Protein AF-A0A519RQC6-F1 (afdb_monomer)

Solvent-accessible surface area (backbone atoms only — not comparable to full-atom values): 18718 Å² total; per-residue (Å²): 99,74,94,74,75,52,73,66,50,39,55,66,69,55,48,43,49,29,59,74,68,72,48,87,87,62,71,48,44,55,71,56,52,36,52,50,44,38,50,51,20,53,51,47,43,59,54,58,71,75,61,79,72,90,64,65,50,71,56,52,51,50,55,50,50,51,37,54,40,47,28,27,50,27,44,18,51,27,25,38,51,57,14,47,50,28,44,52,46,23,71,75,67,74,39,67,67,34,45,60,65,12,47,65,29,42,51,50,11,51,53,27,45,54,52,33,24,70,67,31,71,89,73,51,93,54,76,58,88,75,56,35,68,84,37,57,78,96,55,63,13,47,93,55,38,74,36,38,64,68,60,44,49,62,53,52,52,46,36,54,53,29,36,52,52,43,53,53,52,57,58,75,38,73,87,56,70,77,79,80,81,68,46,51,64,57,44,94,61,52,58,73,77,60,86,53,64,35,62,39,47,67,74,32,55,55,35,68,77,51,85,51,26,28,62,44,65,36,67,44,53,39,68,14,52,16,47,34,48,43,52,70,49,13,53,76,78,16,43,77,50,35,34,38,34,91,51,44,28,25,40,35,36,32,26,47,71,59,98,46,87,64,34,22,78,71,51,42,65,94,84,33,87,67,24,46,80,37,64,31,46,51,71,33,25,36,27,30,28,25,38,67,94,52,62,29,19,28,28,26,41,37,53,43,69,53,47,74,52,75,48,78,47,65,49,12,38,67,43,44,48,26,38,27,47,56,83,59,84,78,68,73,49,37,56,23,61,71,77,80,51,55,64,67,70,70,45,47,104

Sequence (349 aa):
MYESEAPEGEMIIEYAEKEWKKQGHIGETPVQVAKEVVEHGKKALASIETVKATKDVEEFKRLKNDMYCYDEMANFYAEKVKSALWILRFKYSNNVADLEQALPFLQKSVEHYAKLVKLTEDSYLYANSMQTKQRKIPMRGVDKTFIHWKEMLPVFTKELNHFKKSIDSLKSLNGATAAKIIPYQAVDVKVLNETETYLVNKNIEVFADTSVQIKEVAEQLVGLRGIKISKEKQLKVGTEIKFSTKVPVKLLVGFFNQKNPNYLAPPQLETDASANNYGQSEIKISNALVLNGFPPVNVHAYSFPAGTHTLNLGKGECLVLGFIDDKQELRIFNAGLDGRGKDIDWLFE

Nearest PDB structures (foldseek):
  6hzf-assembly1_A  TM=8.153E-01  e=1.521E-34  Phocaeicola paurosaccharolyticus
  6hze-assembly1_A  TM=8.146E-01  e=4.201E-34  Phocaeicola paurosaccharolyticus
  6hzf-assembly2_B  TM=8.102E-01  e=5.203E-34  Phocaeicola paurosaccharolyticus
  6hze-assembly2_B  TM=8.053E-01  e=3.195E-32  Phocaeicola paurosaccharolyticus
  6hzg-assembly1_A  TM=9.918E-01  e=4.864E-13  Phocaeicola paurosaccharolyticus

Radius of gyration: 24.55 Å; Cα contacts (8 Å, |Δi|>4): 633; chains: 1; bounding box: 60×47×69 Å

Foldseek 3Di:
DQVPPDWDFDDLLRLLVCVVVVHDGDDDYPLNQLVVQLVVLVVLLVVLVVDDDPPPNVVSVLVNLVSLLSNLQSLLVSLQSQLVSLVSNCLPPVDLVSLVSSLVSLVSSLVSLVVSCVSDVVNHPFDDPPQDQVDPPPHGSHPNQPRHSVRCSVVSVLLSVLLVVLSVVSVVCVPPDDPPQDAFDFDDWAWDPADDKWFDDFCTDFAPADSKTWHDFAPNLGRFIWTHYHLVCLQPFRDKIKIAFQFKKKWKKKWAPDDDSQTFDQQDCVVDVCSCVQDFNDFLEAQGTDIDPGHGITITIGIDGGGIDMDTTHHHDMIGSHMGHPPDDRHRWYSCNNVSGTDDSSSRD

Secondary structure (DSSP, 8-state):
-TTTSS-SB--HHHHHHHHHHTPPP-SB-HHHHHHHHHHHHHHHHHHHHT---SSSHHHHHHHHHHHHHHHHHHHHHHHHHHHHHHHHHHHHH--HHHHHHHHHHHHHHHHHHHHHHHHHTTT-S-S-S--STT--SSS--GGGTT-SHHHHHHHHHHHHHHHHHHHHHHHHTTT-------PPPBPP-EESS---EEE--TT-B-BSSS--BEEEE-GGGTT-EEE-B-HHHHHHH-EEEEEEESS-EEEEEEEESS--TTBPPPP-TTT-TTTTTTSTTSEEEEEEEEETTS-EEEEEEEEE-SEEEEEEE-SSB-EEEEEEETTS----EE--TTTT----GGGG-

Structure (mmCIF, N/CA/C/O backbone):
data_AF-A0A519RQC6-F1
#
_entry.id   AF-A0A519RQC6-F1
#
loop_
_atom_site.group_PDB
_atom_site.id
_atom_site.type_symbol
_atom_site.label_atom_id
_atom_site.label_alt_id
_atom_site.label_comp_id
_atom_site.label_asym_id
_atom_site.label_entity_id
_atom_site.label_seq_id
_atom_site.pdbx_PDB_ins_code
_atom_site.Cartn_x
_atom_site.Cartn_y
_atom_site.Cartn_z
_atom_site.occupancy
_atom_site.B_iso_or_equiv
_atom_site.auth_seq_id
_atom_site.auth_comp_id
_atom_site.auth_asym_id
_atom_site.auth_atom_id
_atom_site.pdbx_PDB_model_num
ATOM 1 N N . MET A 1 1 ? 15.454 6.142 3.765 1.00 58.41 1 MET A N 1
ATOM 2 C CA . MET A 1 1 ? 15.493 6.101 2.293 1.00 58.41 1 MET A CA 1
ATOM 3 C C . MET A 1 1 ? 15.265 7.491 1.710 1.00 58.41 1 MET A C 1
ATOM 5 O O . MET A 1 1 ? 16.252 8.114 1.367 1.00 58.41 1 MET A O 1
ATOM 9 N N . TYR A 1 2 ? 14.046 8.047 1.694 1.00 67.12 2 TYR A N 1
ATOM 10 C CA . TYR A 1 2 ? 13.776 9.345 1.036 1.00 67.12 2 TYR A CA 1
ATOM 11 C C . TYR A 1 2 ? 14.576 10.546 1.578 1.00 67.12 2 TYR A C 1
ATOM 13 O O . TYR A 1 2 ? 15.013 11.376 0.800 1.00 67.12 2 TYR A O 1
ATOM 21 N N . GLU A 1 3 ? 14.849 10.604 2.883 1.00 75.69 3 GLU A N 1
ATOM 22 C CA . GLU A 1 3 ? 15.599 11.715 3.505 1.00 75.69 3 GLU A CA 1
ATOM 23 C C . GLU A 1 3 ? 17.132 11.545 3.451 1.00 75.69 3 GLU A C 1
ATOM 25 O O . GLU A 1 3 ? 17.867 12.304 4.081 1.00 75.69 3 GLU A O 1
ATOM 30 N N . SER A 1 4 ? 17.653 10.494 2.806 1.00 80.06 4 SER A N 1
ATOM 31 C CA . SER A 1 4 ? 19.093 10.171 2.882 1.00 80.06 4 SER A CA 1
ATOM 32 C C . SER A 1 4 ? 19.689 9.506 1.640 1.00 80.06 4 SER A C 1
ATOM 34 O O . SER A 1 4 ? 20.905 9.521 1.483 1.00 80.06 4 SER A O 1
ATOM 36 N N . GLU A 1 5 ? 18.872 8.905 0.774 1.00 82.12 5 GLU A N 1
ATOM 37 C CA . GLU A 1 5 ? 19.312 8.108 -0.385 1.00 82.12 5 GLU A CA 1
ATOM 38 C C . GLU A 1 5 ? 18.831 8.688 -1.725 1.00 82.12 5 GLU A C 1
ATOM 40 O O . GLU A 1 5 ? 18.986 8.054 -2.766 1.00 82.12 5 GLU A O 1
ATOM 45 N N . ALA A 1 6 ? 18.251 9.888 -1.709 1.00 82.88 6 ALA A N 1
ATOM 46 C CA . ALA A 1 6 ? 17.803 10.610 -2.891 1.00 82.88 6 ALA A CA 1
ATOM 47 C C . ALA A 1 6 ? 18.044 12.120 -2.708 1.00 82.88 6 ALA A C 1
ATOM 49 O O . ALA A 1 6 ? 18.149 12.582 -1.566 1.00 82.88 6 ALA A O 1
ATOM 50 N N . PRO A 1 7 ? 18.141 12.898 -3.803 1.00 88.44 7 PRO A N 1
ATOM 51 C CA . PRO A 1 7 ? 17.979 14.345 -3.737 1.00 88.44 7 PRO A CA 1
ATOM 52 C C . PRO A 1 7 ? 16.653 14.722 -3.067 1.00 88.44 7 PRO A C 1
ATOM 54 O O . PRO A 1 7 ? 15.717 13.923 -3.021 1.00 88.44 7 PRO A O 1
ATOM 57 N N . GLU A 1 8 ? 16.556 15.959 -2.578 1.00 93.25 8 GLU A N 1
ATOM 58 C CA . GLU A 1 8 ? 15.270 16.496 -2.134 1.00 93.25 8 GLU A CA 1
ATOM 59 C C . GLU A 1 8 ? 14.243 16.382 -3.269 1.00 93.25 8 GLU A C 1
ATOM 61 O O . GLU A 1 8 ? 14.532 16.720 -4.420 1.00 93.25 8 GLU A O 1
ATOM 66 N N . GLY A 1 9 ? 13.049 15.900 -2.939 1.00 93.19 9 GLY A N 1
ATOM 67 C CA . GLY A 1 9 ? 11.984 15.672 -3.900 1.00 93.19 9 GLY A CA 1
ATOM 68 C C . GLY A 1 9 ? 10.688 15.239 -3.232 1.00 93.19 9 GLY A C 1
ATOM 69 O O . GLY A 1 9 ? 10.575 15.222 -2.007 1.00 93.19 9 GLY A O 1
ATOM 70 N N . GLU A 1 10 ? 9.706 14.895 -4.057 1.00 93.88 10 GLU A N 1
ATOM 71 C CA . GLU A 1 10 ? 8.340 14.602 -3.628 1.00 93.88 10 GLU A CA 1
ATOM 72 C C . GLU A 1 10 ? 7.937 13.173 -3.980 1.00 93.88 10 GLU A C 1
ATOM 74 O O . GLU A 1 10 ? 8.080 12.719 -5.119 1.00 93.88 10 GLU A O 1
ATOM 79 N N . MET A 1 11 ? 7.340 12.467 -3.020 1.00 92.94 11 MET A N 1
ATOM 80 C CA . MET A 1 11 ? 6.658 11.212 -3.320 1.00 92.94 11 MET A CA 1
ATOM 81 C C . MET A 1 11 ? 5.426 11.471 -4.195 1.00 92.94 11 MET A C 1
ATOM 83 O O . MET A 1 11 ? 4.796 12.525 -4.128 1.00 92.94 11 MET A O 1
ATOM 87 N N . ILE A 1 12 ? 4.999 10.467 -4.967 1.00 94.56 12 ILE A N 1
ATOM 88 C CA . ILE A 1 12 ? 3.847 10.603 -5.877 1.00 94.56 12 ILE A CA 1
ATOM 89 C C . ILE A 1 12 ? 2.554 11.060 -5.184 1.00 94.56 12 ILE A C 1
ATOM 91 O O . ILE A 1 12 ? 1.783 11.826 -5.758 1.00 94.56 12 ILE A O 1
ATOM 95 N N . ILE A 1 13 ? 2.346 10.638 -3.935 1.00 91.44 13 ILE A N 1
ATOM 96 C CA . ILE A 1 13 ? 1.201 11.045 -3.115 1.00 91.44 13 ILE A CA 1
ATOM 97 C C . ILE A 1 13 ? 1.291 12.510 -2.666 1.00 91.44 13 ILE A C 1
ATOM 99 O O . ILE A 1 13 ? 0.276 13.198 -2.657 1.00 91.44 13 ILE A O 1
ATOM 103 N N . GLU A 1 14 ? 2.492 13.003 -2.353 1.00 91.69 14 GLU A N 1
ATOM 104 C CA . GLU A 1 14 ? 2.731 14.393 -1.944 1.00 91.69 14 GLU A CA 1
ATOM 105 C C . GLU A 1 14 ? 2.586 15.326 -3.143 1.00 91.69 14 GLU A C 1
ATOM 107 O O . GLU A 1 14 ? 1.904 16.345 -3.056 1.00 91.69 14 GLU A O 1
ATOM 112 N N . TYR A 1 15 ? 3.156 14.930 -4.284 1.00 95.88 15 TYR A N 1
ATOM 113 C CA . TYR A 1 15 ? 3.010 15.640 -5.548 1.00 95.88 15 TYR A CA 1
ATOM 114 C C . TYR A 1 15 ? 1.531 15.782 -5.936 1.00 95.88 15 TYR A C 1
ATOM 116 O O . TYR A 1 15 ? 1.064 16.887 -6.208 1.00 95.88 15 TYR A O 1
ATOM 124 N N . ALA A 1 16 ? 0.762 14.685 -5.907 1.00 94.50 16 ALA A N 1
ATOM 125 C CA . ALA A 1 16 ? -0.662 14.713 -6.244 1.00 94.50 16 ALA A CA 1
ATOM 126 C C . ALA A 1 16 ? -1.487 15.574 -5.269 1.00 94.50 16 ALA A C 1
ATOM 128 O O . ALA A 1 16 ? -2.396 16.292 -5.691 1.00 94.50 16 ALA A O 1
ATOM 129 N N . GLU A 1 17 ? -1.165 15.534 -3.972 1.00 91.81 17 GLU A N 1
ATOM 130 C CA . GLU A 1 17 ? -1.810 16.377 -2.965 1.00 91.81 17 GLU A CA 1
ATOM 131 C C . GLU A 1 17 ? -1.522 17.866 -3.200 1.00 91.81 17 GLU A C 1
ATOM 133 O O . GLU A 1 17 ? -2.442 18.689 -3.151 1.00 91.81 17 GLU A O 1
ATOM 138 N N . LYS A 1 18 ? -0.260 18.219 -3.474 1.00 94.81 18 LYS A N 1
ATOM 139 C CA . LYS A 1 18 ? 0.157 19.595 -3.769 1.00 94.81 18 LYS A CA 1
ATOM 140 C C . LYS A 1 18 ? -0.490 20.120 -5.043 1.00 94.81 18 LYS A C 1
ATOM 142 O O . LYS A 1 18 ? -1.027 21.226 -5.011 1.00 94.81 18 LYS A O 1
ATOM 147 N N . GLU A 1 19 ? -0.535 19.318 -6.106 1.00 95.44 19 GLU A N 1
ATOM 148 C CA . GLU A 1 19 ? -1.245 19.651 -7.348 1.00 95.44 19 GLU A CA 1
ATOM 149 C C . GLU A 1 19 ? -2.724 19.951 -7.074 1.00 95.44 19 GLU A C 1
ATOM 151 O O . GLU A 1 19 ? -3.250 20.986 -7.492 1.00 95.44 19 GLU A O 1
ATOM 156 N N . TRP A 1 20 ? -3.402 19.095 -6.299 1.00 93.44 20 TRP A N 1
ATOM 157 C CA . TRP A 1 20 ? -4.801 19.320 -5.931 1.00 93.44 20 TRP A CA 1
ATOM 158 C C . TRP A 1 20 ? -4.996 20.610 -5.123 1.00 93.44 20 TRP A C 1
ATOM 160 O O . TRP A 1 20 ? -5.923 21.386 -5.374 1.00 93.44 20 TRP A O 1
ATOM 170 N N . LYS A 1 21 ? -4.100 20.865 -4.165 1.00 93.44 21 LYS A N 1
ATOM 171 C CA . LYS A 1 21 ? -4.110 22.060 -3.310 1.00 93.44 21 LYS A CA 1
ATOM 172 C C . LYS A 1 21 ? -3.548 23.310 -3.992 1.00 93.44 21 LYS A C 1
ATOM 174 O O . LYS A 1 21 ? -3.560 24.371 -3.370 1.00 93.44 21 LYS A O 1
ATOM 179 N N . LYS A 1 22 ? -3.084 23.210 -5.243 1.00 96.38 22 LYS A N 1
ATOM 180 C CA . LYS A 1 22 ? -2.425 24.290 -5.998 1.00 96.38 22 LYS A CA 1
ATOM 181 C C . LYS A 1 22 ? -1.220 24.876 -5.255 1.00 96.38 22 LYS A C 1
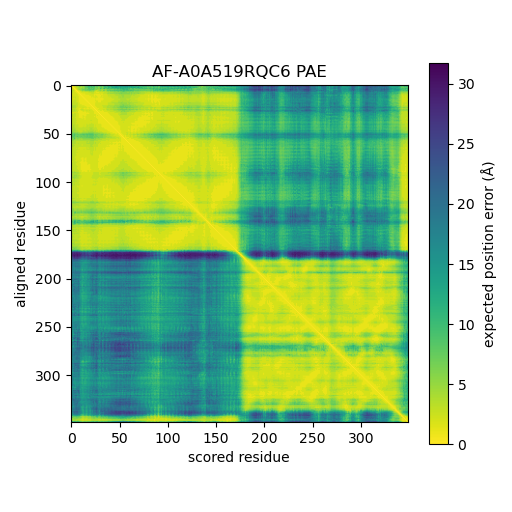ATOM 183 O O . LYS A 1 22 ? -1.048 26.093 -5.180 1.00 96.38 22 LYS A O 1
ATOM 188 N N . GLN A 1 23 ? -0.420 24.005 -4.655 1.00 96.19 23 GLN A N 1
ATOM 189 C CA . GLN A 1 23 ? 0.805 24.357 -3.945 1.00 96.19 23 GLN A CA 1
ATOM 190 C C . GLN A 1 23 ? 2.017 24.180 -4.862 1.00 96.19 23 GLN A C 1
ATOM 192 O O . GLN A 1 23 ? 1.992 23.371 -5.781 1.00 96.19 23 GLN A O 1
ATOM 197 N N . GLY A 1 24 ? 3.083 24.943 -4.613 1.00 95.62 24 GLY A N 1
ATOM 198 C CA . GLY A 1 24 ? 4.330 24.802 -5.366 1.00 95.62 24 GLY A CA 1
ATOM 199 C C . GLY A 1 24 ? 5.066 23.496 -5.049 1.00 95.62 24 GLY A C 1
ATOM 200 O O . GLY A 1 24 ? 5.003 22.998 -3.920 1.00 95.62 24 GLY A O 1
ATOM 201 N N . HIS A 1 25 ? 5.800 22.991 -6.040 1.00 97.19 25 HIS A N 1
ATOM 202 C CA . HIS A 1 25 ? 6.645 21.805 -5.914 1.00 97.19 25 HIS A CA 1
ATOM 203 C C . HIS A 1 25 ? 8.078 22.156 -5.514 1.00 97.19 25 HIS A C 1
ATOM 205 O O . HIS A 1 25 ? 8.577 23.229 -5.857 1.00 97.19 25 HIS A O 1
ATOM 211 N N . ILE A 1 26 ? 8.735 21.246 -4.796 1.00 94.06 26 ILE A N 1
ATOM 212 C CA . ILE A 1 26 ? 10.118 21.391 -4.326 1.00 94.06 26 ILE A CA 1
ATOM 213 C C . ILE A 1 26 ? 10.918 20.158 -4.751 1.00 94.06 26 ILE A C 1
ATOM 215 O O . ILE A 1 26 ? 10.470 19.034 -4.548 1.00 94.06 26 ILE A O 1
ATOM 219 N N . GLY A 1 27 ? 12.112 20.379 -5.303 1.00 95.31 27 GLY A N 1
ATOM 220 C CA . GLY A 1 27 ? 13.039 19.302 -5.638 1.00 95.31 27 GLY A CA 1
ATOM 221 C C . GL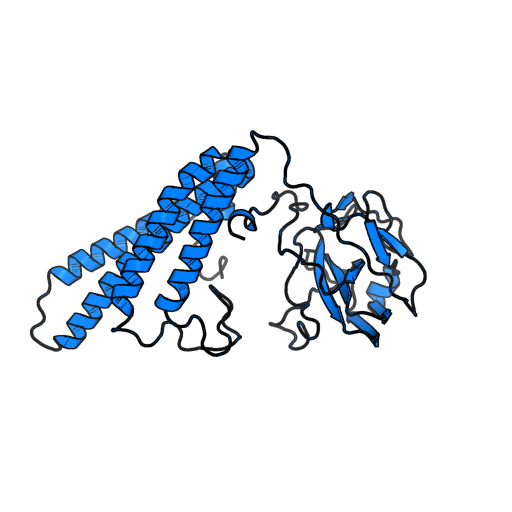Y A 1 27 ? 12.599 18.431 -6.821 1.00 95.31 27 GLY A C 1
ATOM 222 O O . GLY A 1 27 ? 11.925 18.894 -7.743 1.00 95.31 27 GLY A O 1
ATOM 223 N N . GLU A 1 28 ? 13.036 17.172 -6.808 1.00 95.56 28 GLU A N 1
ATOM 224 C CA . GLU A 1 28 ? 12.719 16.162 -7.818 1.00 95.56 28 GLU A CA 1
ATOM 225 C C . GLU A 1 28 ? 11.237 15.751 -7.761 1.00 95.56 28 GLU A C 1
ATOM 227 O O . GLU A 1 28 ? 10.693 15.460 -6.696 1.00 95.56 28 GLU A O 1
ATOM 232 N N . THR A 1 29 ? 10.570 15.697 -8.919 1.00 96.81 29 THR A N 1
ATOM 233 C CA . THR A 1 29 ? 9.146 15.329 -9.003 1.00 96.81 29 THR A CA 1
ATOM 234 C C . THR A 1 29 ? 8.938 13.993 -9.720 1.00 96.81 29 THR A C 1
ATOM 236 O O . THR A 1 29 ? 9.658 13.675 -10.671 1.00 96.81 29 THR A O 1
ATOM 239 N N . PRO A 1 30 ? 7.892 13.223 -9.369 1.00 96.50 30 PRO A N 1
ATOM 240 C CA . PRO A 1 30 ? 7.597 11.941 -10.016 1.00 96.50 30 PRO A CA 1
ATOM 241 C C . PRO A 1 30 ? 7.335 12.076 -11.524 1.00 96.50 30 PRO A C 1
ATOM 243 O O . PRO A 1 30 ? 7.691 11.188 -12.297 1.00 96.50 30 PRO A O 1
ATOM 246 N N . VAL A 1 31 ? 6.735 13.189 -11.967 1.00 97.00 31 VAL A N 1
ATOM 247 C CA . VAL A 1 31 ? 6.476 13.461 -13.392 1.00 97.00 31 VAL A CA 1
ATOM 248 C C . VAL A 1 31 ? 7.780 13.708 -14.149 1.00 97.00 31 VAL A C 1
ATOM 250 O O . VAL A 1 31 ? 7.940 13.220 -15.271 1.00 97.00 31 VAL A O 1
ATOM 253 N N . GLN A 1 32 ? 8.714 14.442 -13.539 1.00 97.25 32 GLN A N 1
ATOM 254 C CA . GLN A 1 32 ? 10.039 14.673 -14.104 1.00 97.25 32 GLN A CA 1
ATOM 255 C C . GLN A 1 32 ? 10.801 13.353 -14.250 1.00 97.25 32 GLN A C 1
ATOM 257 O O . GLN A 1 32 ? 11.203 13.017 -15.362 1.00 97.25 32 GLN A O 1
ATOM 262 N N . VAL A 1 33 ? 10.916 12.570 -13.174 1.00 97.12 33 VAL A N 1
ATOM 263 C CA . VAL A 1 33 ? 11.651 11.294 -13.188 1.00 97.12 33 VAL A CA 1
ATOM 264 C C . VAL A 1 33 ? 11.053 10.327 -14.206 1.00 97.12 33 VAL A C 1
ATOM 266 O O . VAL A 1 33 ? 11.783 9.742 -15.002 1.00 97.12 33 VAL A O 1
ATOM 269 N N . ALA A 1 34 ? 9.720 10.209 -14.266 1.00 97.75 34 ALA A N 1
ATOM 270 C CA . ALA A 1 34 ? 9.041 9.369 -15.254 1.00 97.75 34 ALA A CA 1
ATOM 271 C C . ALA A 1 34 ? 9.377 9.764 -16.705 1.00 97.75 34 ALA A C 1
ATOM 273 O O . ALA A 1 34 ? 9.470 8.902 -17.579 1.00 97.75 34 ALA A O 1
ATOM 274 N N . LYS A 1 35 ? 9.575 11.059 -16.981 1.00 98.25 35 LYS A N 1
ATOM 275 C CA . LYS A 1 35 ? 10.015 11.543 -18.296 1.00 98.25 35 LYS A CA 1
ATOM 276 C C . LYS A 1 35 ? 11.492 11.231 -18.546 1.00 98.25 35 LYS A C 1
ATOM 278 O O . LYS A 1 35 ? 11.841 10.806 -19.647 1.00 98.25 35 LYS A O 1
ATOM 283 N N . GLU A 1 36 ? 12.346 11.449 -17.553 1.00 98.25 36 GLU A N 1
ATOM 284 C CA . GLU A 1 36 ? 13.794 11.261 -17.662 1.00 98.25 36 GLU A CA 1
ATOM 285 C C . GLU A 1 36 ? 14.173 9.796 -17.889 1.00 98.25 36 GLU A C 1
ATOM 287 O O . GLU A 1 36 ? 14.943 9.509 -18.803 1.00 98.25 36 GLU A O 1
ATOM 292 N N . VAL A 1 37 ? 13.573 8.850 -17.157 1.00 98.00 37 VAL A N 1
ATOM 293 C CA . VAL A 1 37 ? 13.879 7.415 -17.326 1.00 98.00 37 VAL A CA 1
ATOM 294 C C . VAL A 1 37 ? 13.518 6.895 -18.720 1.00 98.00 37 VAL A C 1
ATOM 296 O O . VAL A 1 37 ? 14.262 6.095 -19.287 1.00 98.00 37 VAL A O 1
ATOM 299 N N . VAL A 1 38 ? 12.428 7.390 -19.317 1.00 98.50 38 VAL A N 1
ATOM 300 C CA . VAL A 1 38 ? 12.055 7.062 -20.705 1.00 98.50 38 VAL A CA 1
ATOM 301 C C . VAL A 1 38 ? 13.067 7.642 -21.692 1.00 98.50 38 VAL A C 1
ATOM 303 O O . VAL A 1 38 ? 13.436 6.990 -22.666 1.00 98.50 38 VAL A O 1
ATOM 306 N N . GLU A 1 39 ? 13.543 8.864 -21.454 1.00 98.62 39 GLU A N 1
ATOM 307 C CA . GLU A 1 39 ? 14.572 9.479 -22.294 1.00 98.62 39 GLU A CA 1
ATOM 308 C C . GLU A 1 39 ? 15.919 8.745 -22.183 1.00 98.62 39 GLU A C 1
ATOM 310 O O . GLU A 1 39 ? 16.619 8.575 -23.183 1.00 98.62 39 GLU A O 1
ATOM 315 N N . HIS A 1 40 ? 16.275 8.262 -20.991 1.00 98.56 40 HIS A N 1
ATOM 316 C CA . HIS A 1 40 ? 17.455 7.425 -20.789 1.00 98.56 40 HIS A CA 1
ATOM 317 C C . HIS A 1 40 ? 17.360 6.103 -21.561 1.00 98.56 40 HIS A C 1
ATOM 319 O O . HIS A 1 40 ? 18.316 5.760 -22.258 1.00 98.56 40 HIS A O 1
ATOM 325 N N . GLY A 1 41 ? 16.210 5.416 -21.516 1.00 98.06 41 GLY A N 1
ATOM 326 C CA . GLY A 1 41 ? 15.958 4.200 -22.303 1.00 98.06 41 GLY A CA 1
ATOM 327 C C . GLY A 1 41 ? 16.148 4.427 -23.806 1.00 98.06 41 GLY A C 1
ATOM 328 O O . GLY A 1 41 ? 16.952 3.749 -24.449 1.00 98.06 41 GLY A O 1
ATOM 329 N N . LYS A 1 42 ? 15.530 5.483 -24.350 1.00 97.88 42 LYS A N 1
ATOM 330 C CA . LYS A 1 42 ? 15.674 5.861 -25.767 1.00 97.88 42 LYS A CA 1
ATOM 331 C C . LYS A 1 42 ? 17.117 6.139 -26.172 1.00 97.88 42 LYS A C 1
ATOM 333 O O . LYS A 1 42 ? 17.553 5.689 -27.231 1.00 97.88 42 LYS A O 1
ATOM 338 N N . LYS A 1 43 ? 17.868 6.879 -25.352 1.00 98.44 43 LYS A N 1
ATOM 339 C CA . LYS A 1 43 ? 19.284 7.182 -25.618 1.00 98.44 43 LYS A CA 1
ATOM 340 C C . LYS A 1 43 ? 20.151 5.928 -25.577 1.00 98.44 43 LYS A C 1
ATOM 342 O O . LYS A 1 43 ? 21.028 5.782 -26.427 1.00 98.44 43 LYS A O 1
ATOM 347 N N . ALA A 1 44 ? 19.896 5.027 -24.630 1.00 98.25 44 ALA A N 1
ATOM 348 C CA . ALA A 1 44 ? 20.602 3.756 -24.528 1.00 98.25 44 ALA A CA 1
ATOM 349 C C . ALA A 1 44 ? 20.365 2.885 -25.772 1.00 98.25 44 ALA A C 1
ATOM 351 O O . ALA A 1 44 ? 21.328 2.410 -26.374 1.00 98.25 44 ALA A O 1
ATOM 352 N N . LEU A 1 45 ? 19.109 2.768 -26.220 1.00 97.94 45 LEU A N 1
ATOM 353 C CA . LEU A 1 45 ? 18.765 2.069 -27.460 1.00 97.94 45 LEU A CA 1
ATOM 354 C C . LEU A 1 45 ? 19.410 2.714 -28.689 1.00 97.94 45 LEU A C 1
ATOM 356 O O . LEU A 1 45 ? 20.049 2.033 -29.486 1.00 97.94 45 LEU A O 1
ATOM 360 N N . ALA A 1 46 ? 19.307 4.037 -28.827 1.00 97.88 46 ALA A N 1
ATOM 361 C CA . ALA A 1 46 ? 19.929 4.742 -29.941 1.00 97.88 46 ALA A CA 1
ATOM 362 C C . ALA A 1 46 ? 21.445 4.505 -29.983 1.00 97.88 46 ALA A C 1
ATOM 364 O O . ALA A 1 46 ? 21.994 4.275 -31.055 1.00 97.88 46 ALA A O 1
ATOM 365 N N . SER A 1 47 ? 22.118 4.514 -28.829 1.00 98.12 47 SER A N 1
ATOM 366 C CA . SER A 1 47 ? 23.557 4.273 -28.741 1.00 98.12 47 SER A CA 1
ATOM 367 C C . SER A 1 47 ? 23.926 2.831 -29.096 1.00 98.12 47 SER A C 1
ATOM 369 O O . SER A 1 47 ? 24.794 2.625 -29.950 1.00 98.12 47 SER A O 1
ATOM 371 N N . ILE A 1 48 ? 23.255 1.837 -28.502 1.00 97.62 48 ILE A N 1
ATOM 372 C CA . ILE A 1 48 ? 23.612 0.423 -28.686 1.00 97.62 48 ILE A CA 1
ATOM 373 C C . ILE A 1 48 ? 23.373 -0.057 -30.126 1.00 97.62 48 ILE A C 1
ATOM 375 O O . ILE A 1 48 ? 24.112 -0.909 -30.618 1.00 97.62 48 ILE A O 1
ATOM 379 N N . GLU A 1 49 ? 22.402 0.524 -30.840 1.00 97.25 49 GLU A N 1
ATOM 380 C CA . GLU A 1 49 ? 22.123 0.202 -32.247 1.00 97.25 49 GLU A CA 1
ATOM 381 C C . GLU A 1 49 ? 23.207 0.674 -33.225 1.00 97.25 49 GLU A C 1
ATOM 383 O O . GLU A 1 49 ? 23.339 0.113 -34.313 1.00 97.25 49 GLU A O 1
ATOM 388 N N . THR A 1 50 ? 24.018 1.670 -32.858 1.00 97.19 50 THR A N 1
ATOM 389 C CA . THR A 1 50 ? 25.100 2.154 -33.738 1.00 97.19 50 THR A CA 1
ATOM 390 C C . THR A 1 50 ? 26.310 1.223 -33.786 1.00 97.19 50 THR A C 1
ATOM 392 O O . THR A 1 50 ? 27.158 1.353 -34.672 1.00 97.19 50 THR A O 1
ATOM 395 N N . VAL A 1 51 ? 26.419 0.288 -32.838 1.00 95.38 51 VAL A N 1
ATOM 396 C CA . VAL A 1 51 ? 27.624 -0.518 -32.639 1.00 95.38 51 VAL A CA 1
ATOM 397 C C . VAL A 1 51 ? 27.462 -1.906 -33.254 1.00 95.38 51 VAL A C 1
ATOM 399 O O . VAL A 1 51 ? 26.497 -2.625 -33.004 1.00 95.38 51 VAL A O 1
ATOM 402 N N . LYS A 1 52 ? 28.478 -2.324 -34.016 1.00 95.06 52 LYS A N 1
ATOM 403 C CA . LYS A 1 52 ? 28.623 -3.693 -34.520 1.00 95.06 52 LYS A CA 1
ATOM 404 C C . LYS A 1 52 ? 29.837 -4.357 -33.875 1.00 95.06 52 LYS A C 1
ATOM 406 O O . LYS A 1 52 ? 30.973 -4.076 -34.251 1.00 95.06 52 LYS A O 1
ATOM 411 N N . ALA A 1 53 ? 29.595 -5.248 -32.918 1.00 95.81 53 ALA A N 1
ATOM 412 C CA . ALA A 1 53 ? 30.660 -5.975 -32.233 1.00 95.81 53 ALA A CA 1
ATOM 413 C C . ALA A 1 53 ? 31.405 -6.942 -33.174 1.00 95.81 53 ALA A C 1
ATOM 415 O O . ALA A 1 53 ? 30.791 -7.671 -33.954 1.00 95.81 53 ALA A O 1
ATOM 416 N N . THR A 1 54 ? 32.737 -6.956 -33.079 1.00 96.62 54 THR A N 1
ATOM 417 C CA . THR A 1 54 ? 33.632 -7.873 -33.816 1.00 96.62 54 THR A CA 1
ATOM 418 C C . THR A 1 54 ? 34.314 -8.904 -32.910 1.00 96.62 54 THR A C 1
ATOM 420 O O . THR A 1 54 ? 34.886 -9.873 -33.405 1.00 96.62 54 THR A O 1
ATOM 423 N N . LYS A 1 55 ? 34.230 -8.717 -31.588 1.00 97.25 55 LYS A N 1
ATOM 424 C CA . LYS A 1 55 ? 34.643 -9.644 -30.524 1.00 97.25 55 LYS A CA 1
ATOM 425 C C . LYS A 1 55 ? 33.534 -9.707 -29.476 1.00 97.25 55 LYS A C 1
ATOM 427 O O . LYS A 1 55 ? 32.706 -8.801 -29.432 1.00 97.25 55 LYS A O 1
ATOM 432 N N . ASP A 1 56 ? 33.501 -10.785 -28.693 1.00 97.44 56 ASP A N 1
ATOM 433 C CA . ASP A 1 56 ? 32.506 -11.012 -27.631 1.00 97.44 56 ASP A CA 1
ATOM 434 C C . ASP A 1 56 ? 31.056 -10.809 -28.101 1.00 97.44 56 ASP A C 1
ATOM 436 O O . ASP A 1 56 ? 30.204 -10.272 -27.399 1.00 97.44 56 ASP A O 1
ATOM 440 N N . VAL A 1 57 ? 30.772 -11.250 -29.332 1.00 98.12 57 VAL A N 1
ATOM 441 C CA . VAL A 1 57 ? 29.509 -10.983 -30.040 1.00 98.12 57 VAL A CA 1
ATOM 442 C C . VAL A 1 57 ? 28.291 -11.458 -29.247 1.00 98.12 57 VAL A C 1
ATOM 444 O O . VAL A 1 57 ? 27.277 -10.766 -29.213 1.00 98.12 57 VAL A O 1
ATOM 447 N N . GLU A 1 58 ? 28.385 -12.610 -28.582 1.00 97.94 58 GLU A N 1
ATOM 448 C CA . GLU A 1 58 ? 27.284 -13.140 -27.770 1.00 97.94 58 GLU A CA 1
ATOM 449 C C . GLU A 1 58 ? 27.054 -12.334 -26.487 1.00 97.94 58 GLU A C 1
ATOM 451 O O . GLU A 1 58 ? 25.909 -12.161 -26.077 1.00 97.94 58 GLU A O 1
ATOM 456 N N . GLU A 1 59 ? 28.111 -11.791 -25.879 1.00 98.38 59 GLU A N 1
ATOM 457 C CA . GLU A 1 59 ? 27.969 -10.880 -24.737 1.00 98.38 59 GLU A CA 1
ATOM 458 C C . GLU A 1 59 ? 27.367 -9.549 -25.178 1.00 98.38 59 GLU A C 1
ATOM 460 O O . GLU A 1 59 ? 26.437 -9.050 -24.554 1.00 98.38 59 GLU A O 1
ATOM 465 N N . PHE A 1 60 ? 27.811 -9.016 -26.316 1.00 98.44 60 PHE A N 1
ATOM 466 C CA . PHE A 1 60 ? 27.223 -7.804 -26.872 1.00 98.44 60 PHE A CA 1
ATOM 467 C C . PHE A 1 60 ? 25.731 -7.978 -27.196 1.00 98.44 60 PHE A C 1
ATOM 469 O O . PHE A 1 60 ? 24.943 -7.064 -26.965 1.00 98.44 60 PHE A O 1
ATOM 476 N N . LYS A 1 61 ? 25.307 -9.156 -27.679 1.00 98.12 61 LYS A N 1
ATOM 477 C CA . LYS A 1 61 ? 23.881 -9.472 -27.867 1.00 98.12 61 LYS A CA 1
ATOM 478 C C . LYS A 1 61 ? 23.104 -9.469 -26.546 1.00 98.12 61 LYS A C 1
ATOM 480 O O . LYS A 1 61 ? 21.982 -8.968 -26.534 1.00 98.12 61 LYS A O 1
ATOM 485 N N . ARG A 1 62 ? 23.684 -9.985 -25.454 1.00 98.56 62 ARG A N 1
ATOM 486 C CA . ARG A 1 62 ? 23.072 -9.928 -24.113 1.00 98.56 62 ARG A CA 1
ATOM 487 C C . ARG A 1 62 ? 22.945 -8.491 -23.619 1.00 98.56 62 ARG A C 1
ATOM 489 O O . ARG A 1 62 ? 21.838 -8.071 -23.309 1.00 98.56 62 ARG A O 1
ATOM 496 N N . LEU A 1 63 ? 24.023 -7.708 -23.687 1.00 98.50 63 LEU A N 1
ATOM 497 C CA . LEU A 1 63 ? 24.002 -6.282 -23.343 1.00 98.50 63 LEU A CA 1
ATOM 498 C C . LEU A 1 63 ? 22.953 -5.517 -24.161 1.00 98.50 63 LEU A C 1
ATOM 500 O O . LEU A 1 63 ? 22.226 -4.678 -23.637 1.00 98.50 63 LEU A O 1
ATOM 504 N N . LYS A 1 64 ? 22.853 -5.819 -25.457 1.00 98.44 64 LYS A N 1
ATOM 505 C CA . LYS A 1 64 ? 21.836 -5.239 -26.330 1.00 98.44 64 LYS A CA 1
ATOM 506 C C . LYS A 1 64 ? 20.428 -5.586 -25.847 1.00 98.44 64 LYS A C 1
ATOM 508 O O . LYS A 1 64 ? 19.615 -4.677 -25.716 1.00 98.44 64 LYS A O 1
ATOM 513 N N . ASN A 1 65 ? 20.158 -6.854 -25.533 1.00 98.75 65 ASN A N 1
ATOM 514 C CA . ASN A 1 65 ? 18.885 -7.275 -24.940 1.00 98.75 65 ASN A CA 1
ATOM 515 C C . ASN A 1 65 ? 18.589 -6.541 -23.622 1.00 98.75 65 ASN A C 1
ATOM 517 O O . ASN A 1 65 ? 17.466 -6.090 -23.422 1.00 98.75 65 ASN A O 1
ATOM 521 N N . ASP A 1 66 ? 19.592 -6.334 -22.768 1.00 98.75 66 ASP A N 1
ATOM 522 C CA . ASP A 1 66 ? 19.426 -5.600 -21.510 1.00 98.75 66 ASP A CA 1
ATOM 523 C C . ASP A 1 66 ? 18.977 -4.153 -21.734 1.00 98.75 66 ASP A C 1
ATOM 525 O O . ASP A 1 66 ? 18.127 -3.657 -20.996 1.00 98.75 66 ASP A O 1
ATOM 529 N N . MET A 1 67 ? 19.474 -3.478 -22.775 1.00 98.62 67 MET A N 1
ATOM 530 C CA . MET A 1 67 ? 19.013 -2.126 -23.117 1.00 98.62 67 MET A CA 1
ATOM 531 C C . MET A 1 67 ? 17.542 -2.116 -23.554 1.00 98.62 67 MET A C 1
ATOM 533 O O . MET A 1 67 ? 16.798 -1.218 -23.160 1.00 98.62 67 MET A O 1
ATOM 537 N N . TYR A 1 68 ? 17.096 -3.135 -24.300 1.00 98.75 68 TYR A N 1
ATOM 538 C CA . TYR A 1 68 ? 15.674 -3.321 -24.618 1.00 98.75 68 TYR A CA 1
ATOM 539 C C . TYR A 1 68 ? 14.837 -3.586 -23.364 1.00 98.75 68 TYR A C 1
ATOM 541 O O . TYR A 1 68 ? 13.766 -2.999 -23.208 1.00 98.75 68 TYR A O 1
ATOM 549 N N . CYS A 1 69 ? 15.330 -4.412 -22.437 1.00 98.81 69 CYS A N 1
ATOM 550 C CA . CYS A 1 69 ? 14.672 -4.645 -21.153 1.00 98.81 69 CYS A CA 1
ATOM 551 C C . CYS A 1 69 ? 14.534 -3.346 -20.345 1.00 98.81 69 CYS A C 1
ATOM 553 O O . CYS A 1 69 ? 13.460 -3.070 -19.809 1.00 98.81 69 CYS A O 1
ATOM 555 N N . TYR A 1 70 ? 15.593 -2.533 -20.267 1.00 98.69 70 TYR A N 1
ATOM 556 C CA . TYR A 1 70 ? 15.566 -1.256 -19.553 1.00 98.69 70 TYR A CA 1
ATOM 557 C C . TYR A 1 70 ? 14.593 -0.253 -20.174 1.00 98.69 70 TYR A C 1
ATOM 559 O O . TYR A 1 70 ? 13.884 0.420 -19.426 1.00 98.69 70 TYR A O 1
ATOM 567 N N . ASP A 1 71 ? 14.513 -0.167 -21.503 1.00 98.75 71 ASP A N 1
ATOM 568 C CA . ASP A 1 71 ? 13.556 0.716 -22.176 1.00 98.75 71 ASP A CA 1
ATOM 569 C C . ASP A 1 71 ? 12.103 0.291 -21.908 1.00 98.75 71 ASP A C 1
ATOM 571 O O . ASP A 1 71 ? 11.282 1.107 -21.479 1.00 98.75 71 ASP A O 1
ATOM 575 N N . GLU A 1 72 ? 11.780 -0.997 -22.055 1.00 98.81 72 GLU A N 1
ATOM 576 C CA . GLU A 1 72 ? 10.432 -1.503 -21.766 1.00 98.81 72 GLU A CA 1
ATOM 577 C C . GLU A 1 72 ? 10.072 -1.351 -20.276 1.00 98.81 72 GLU A C 1
ATOM 579 O O . GLU A 1 72 ? 8.948 -0.975 -19.936 1.00 98.81 72 GLU A O 1
ATOM 584 N N . MET A 1 73 ? 11.033 -1.550 -19.368 1.00 98.56 73 MET A N 1
ATOM 585 C CA . MET A 1 73 ? 10.837 -1.330 -17.932 1.00 98.56 73 MET A CA 1
ATOM 586 C C . MET A 1 73 ? 10.627 0.154 -17.587 1.00 98.56 73 MET A C 1
ATOM 588 O O . MET A 1 73 ? 9.759 0.473 -16.769 1.00 98.56 73 MET A O 1
ATOM 592 N N . ALA A 1 74 ? 11.377 1.066 -18.210 1.00 98.75 74 ALA A N 1
ATOM 593 C CA . ALA A 1 74 ? 11.218 2.505 -18.016 1.00 98.75 74 ALA A CA 1
ATOM 594 C C . ALA A 1 74 ? 9.828 2.975 -18.466 1.00 98.75 74 ALA A C 1
ATOM 596 O O . ALA A 1 74 ? 9.144 3.687 -17.728 1.00 98.75 74 ALA A O 1
ATOM 597 N N . ASN A 1 75 ? 9.371 2.520 -19.636 1.00 98.81 75 ASN A N 1
ATOM 598 C CA . ASN A 1 75 ? 8.038 2.844 -20.136 1.00 98.81 75 ASN A CA 1
ATOM 599 C C . ASN A 1 75 ? 6.925 2.208 -19.283 1.00 98.81 75 ASN A C 1
ATOM 601 O O . ASN A 1 75 ? 5.936 2.882 -18.988 1.00 98.81 75 ASN A O 1
ATOM 605 N N . PHE A 1 76 ? 7.094 0.968 -18.804 1.00 98.75 76 PHE A N 1
ATOM 606 C CA . PHE A 1 76 ? 6.167 0.342 -17.850 1.00 98.75 76 PHE A CA 1
ATOM 607 C C . PHE A 1 76 ? 5.929 1.228 -16.620 1.00 98.75 76 PHE A C 1
ATOM 609 O O . PHE A 1 76 ? 4.774 1.517 -16.286 1.00 98.75 76 PHE A O 1
ATOM 616 N N . TYR A 1 77 ? 7.005 1.676 -15.962 1.00 98.62 77 TYR A N 1
ATOM 617 C CA . TYR A 1 77 ? 6.903 2.513 -14.767 1.00 98.62 77 TYR A CA 1
ATOM 618 C C . TYR A 1 77 ? 6.380 3.914 -15.082 1.00 98.62 77 TYR A C 1
ATOM 620 O O . TYR A 1 77 ? 5.512 4.403 -14.361 1.00 98.62 77 TYR A O 1
ATOM 628 N N . ALA A 1 78 ? 6.838 4.548 -16.162 1.00 98.69 78 ALA A N 1
ATOM 629 C CA . ALA A 1 78 ? 6.398 5.892 -16.526 1.00 98.69 78 ALA A CA 1
ATOM 630 C C . ALA A 1 78 ? 4.895 5.949 -16.842 1.00 98.69 78 ALA A C 1
ATOM 632 O O . ALA A 1 78 ? 4.196 6.855 -16.385 1.00 98.69 78 ALA A O 1
ATOM 633 N N . GLU A 1 79 ? 4.367 4.968 -17.578 1.00 98.75 79 GLU A N 1
ATOM 634 C CA . GLU A 1 79 ? 2.929 4.860 -17.838 1.00 98.75 79 GLU A CA 1
ATOM 635 C C . GLU A 1 79 ? 2.150 4.541 -16.548 1.00 98.75 79 GLU A C 1
ATOM 637 O O . GLU A 1 79 ? 1.097 5.130 -16.299 1.00 98.75 79 GLU A O 1
ATOM 642 N N . LYS A 1 80 ? 2.697 3.698 -15.657 1.00 98.31 80 LYS A N 1
ATOM 643 C CA . LYS A 1 80 ? 2.072 3.416 -14.353 1.00 98.31 80 LYS A CA 1
ATOM 644 C C . LYS A 1 80 ? 2.014 4.660 -13.455 1.00 98.31 80 LYS A C 1
ATOM 646 O O . LYS A 1 80 ? 0.989 4.886 -12.820 1.00 98.31 80 LYS A O 1
ATOM 651 N N . VAL A 1 81 ? 3.045 5.511 -13.460 1.00 98.38 81 VAL A N 1
ATOM 652 C CA . VAL A 1 81 ? 3.052 6.808 -12.751 1.00 98.38 81 VAL A CA 1
ATOM 653 C C . VAL A 1 81 ? 1.972 7.742 -13.298 1.00 98.38 81 VAL A C 1
ATOM 655 O O . VAL A 1 81 ? 1.204 8.302 -12.518 1.00 98.38 81 VAL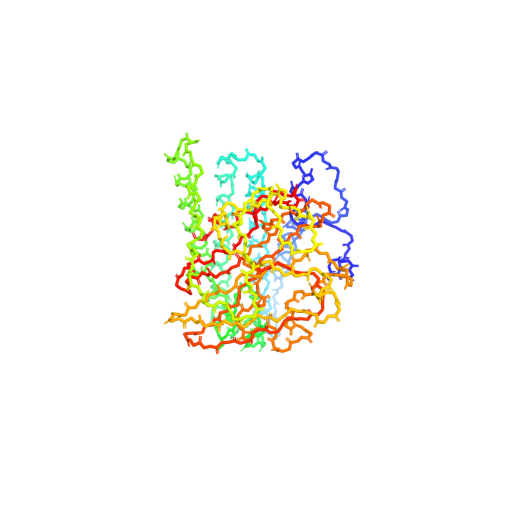 A O 1
ATOM 658 N N . LYS A 1 82 ? 1.848 7.874 -14.627 1.00 98.31 82 LYS A N 1
ATOM 659 C CA . LYS A 1 82 ? 0.788 8.693 -15.249 1.00 98.31 82 LYS A CA 1
ATOM 660 C C . LYS A 1 82 ? -0.605 8.212 -14.846 1.00 98.31 82 LYS A C 1
ATOM 662 O O . LYS A 1 82 ? -1.454 9.029 -14.498 1.00 98.31 82 LYS A O 1
ATOM 667 N N . SER A 1 83 ? -0.826 6.895 -14.845 1.00 98.44 83 SER A N 1
ATOM 668 C CA . SER A 1 83 ? -2.072 6.304 -14.351 1.00 98.44 83 SER A CA 1
ATOM 669 C C . SER A 1 83 ? -2.310 6.638 -12.878 1.00 98.44 83 SER A C 1
ATOM 671 O O . SER A 1 83 ? -3.396 7.079 -12.514 1.00 98.44 83 SER A O 1
ATOM 673 N N . ALA A 1 84 ? -1.303 6.442 -12.025 1.00 97.31 84 ALA A N 1
ATOM 674 C CA . ALA A 1 84 ? -1.418 6.662 -10.589 1.00 97.31 84 ALA A CA 1
ATOM 675 C C . ALA A 1 84 ? -1.755 8.120 -10.243 1.00 97.31 84 ALA A C 1
ATOM 677 O O . ALA A 1 84 ? -2.551 8.348 -9.342 1.00 97.31 84 ALA A O 1
ATOM 678 N N . LEU A 1 85 ? -1.231 9.106 -10.979 1.00 97.56 85 LEU A N 1
ATOM 679 C CA . LEU A 1 85 ? -1.560 10.521 -10.761 1.00 97.56 85 LEU A CA 1
ATOM 680 C C . LEU A 1 85 ? -3.037 10.838 -11.033 1.00 97.56 85 LEU A C 1
ATOM 682 O O . LEU A 1 85 ? -3.662 11.555 -10.253 1.00 97.56 85 LEU A O 1
ATOM 686 N N . TRP A 1 86 ? -3.623 10.269 -12.089 1.00 97.69 86 TRP A N 1
ATOM 687 C CA . TRP A 1 86 ? -5.061 10.389 -12.355 1.00 97.69 86 TRP A CA 1
ATOM 688 C C . TRP A 1 86 ? -5.910 9.688 -11.289 1.00 97.69 86 TRP A C 1
ATOM 690 O O . TRP A 1 86 ? -6.925 10.221 -10.843 1.00 97.69 86 TRP A O 1
ATOM 700 N N . ILE A 1 87 ? -5.465 8.524 -10.819 1.00 95.88 87 ILE A N 1
ATOM 701 C CA . ILE A 1 87 ? -6.135 7.782 -9.744 1.00 95.88 87 ILE A CA 1
ATOM 702 C C . ILE A 1 87 ? -6.067 8.568 -8.428 1.00 95.88 87 ILE A C 1
ATOM 704 O O . ILE A 1 87 ? -7.082 8.760 -7.766 1.00 95.88 87 ILE A O 1
ATOM 708 N N . LEU A 1 88 ? -4.910 9.127 -8.078 1.00 94.25 88 LEU A N 1
ATOM 709 C CA . LEU A 1 88 ? -4.762 9.996 -6.910 1.00 94.25 88 LEU A CA 1
ATOM 710 C C . LEU A 1 88 ? -5.585 11.278 -7.041 1.00 94.25 88 LEU A C 1
ATOM 712 O O . LEU A 1 88 ? -6.138 11.743 -6.053 1.00 94.25 88 LEU A O 1
ATOM 716 N N . ARG A 1 89 ? -5.750 11.828 -8.246 1.00 93.69 89 ARG A N 1
ATOM 717 C CA . ARG A 1 89 ? -6.668 12.949 -8.472 1.00 93.69 89 ARG A CA 1
ATOM 718 C C . ARG A 1 89 ? -8.117 12.576 -8.135 1.00 93.69 89 ARG A C 1
ATOM 720 O O . ARG A 1 89 ? -8.785 13.363 -7.463 1.00 93.69 89 ARG A O 1
ATOM 727 N N . PHE A 1 90 ? -8.570 11.370 -8.500 1.00 89.88 90 PHE A N 1
ATOM 728 C CA . PHE A 1 90 ? -9.888 10.852 -8.107 1.00 89.88 90 PHE A CA 1
ATOM 729 C C . PHE A 1 90 ? -10.084 10.822 -6.583 1.00 89.88 90 PHE A C 1
ATOM 731 O O . PHE A 1 90 ? -11.180 11.139 -6.122 1.00 89.88 90 PHE A O 1
ATOM 738 N N . LYS A 1 91 ? -9.032 10.540 -5.791 1.00 85.94 91 LYS A N 1
ATOM 739 C CA . LYS A 1 91 ? -9.080 10.607 -4.310 1.00 85.94 91 LYS A CA 1
ATOM 740 C C . LYS A 1 91 ? -9.654 11.935 -3.811 1.00 85.94 91 LYS A C 1
ATOM 742 O O . LYS A 1 91 ? -10.340 11.962 -2.792 1.00 85.94 91 LYS A O 1
ATOM 747 N N . TYR A 1 92 ? -9.366 13.026 -4.517 1.00 85.69 92 TYR A N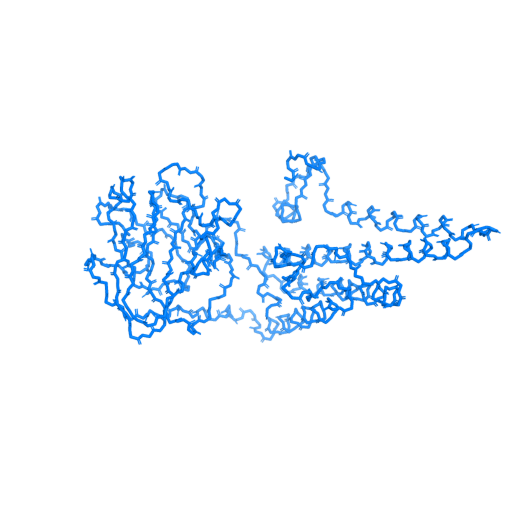 1
ATOM 748 C CA . TYR A 1 92 ? -9.761 14.369 -4.116 1.00 85.69 92 TYR A CA 1
ATOM 749 C C . TYR A 1 92 ? -10.981 14.905 -4.870 1.00 85.69 92 TYR A C 1
ATOM 751 O O . TYR A 1 92 ? -11.792 15.624 -4.288 1.00 85.69 92 TYR A O 1
ATOM 759 N N . SER A 1 93 ? -11.125 14.569 -6.154 1.00 87.38 93 SER A N 1
ATOM 760 C CA . SER A 1 93 ? -12.231 15.047 -6.990 1.00 87.38 93 SER A CA 1
ATOM 761 C C . SER A 1 93 ? -13.513 14.231 -6.822 1.00 87.38 93 SER A C 1
ATOM 763 O O . SER A 1 93 ? -14.600 14.743 -7.091 1.00 87.38 93 SER A O 1
ATOM 765 N N . ASN A 1 94 ? -13.380 12.957 -6.433 1.00 83.06 94 ASN A N 1
ATOM 766 C CA . ASN A 1 94 ? -14.423 11.934 -6.477 1.00 83.06 94 ASN A CA 1
ATOM 767 C C . ASN A 1 94 ? -15.105 11.807 -7.861 1.00 83.06 94 ASN A C 1
ATOM 769 O O . ASN A 1 94 ? -16.242 11.344 -7.966 1.00 83.06 94 ASN A O 1
ATOM 773 N N . ASN A 1 95 ? -14.429 12.240 -8.934 1.00 87.88 95 ASN A N 1
ATOM 774 C CA . ASN A 1 95 ? -14.955 12.240 -10.294 1.00 87.88 95 ASN A CA 1
ATOM 775 C C . ASN A 1 95 ? -14.445 11.026 -11.075 1.00 87.88 95 ASN A C 1
ATOM 777 O O . ASN A 1 95 ? -13.269 10.953 -11.426 1.00 87.88 95 ASN A O 1
ATOM 781 N N . VAL A 1 96 ? -15.347 10.100 -11.406 1.00 90.25 96 VAL A N 1
ATOM 782 C CA . VAL A 1 96 ? -15.027 8.864 -12.143 1.00 90.25 96 VAL A CA 1
ATOM 783 C C . VAL A 1 96 ? -14.325 9.139 -13.479 1.00 90.25 96 VAL A C 1
ATOM 785 O O . VAL A 1 96 ? -13.521 8.316 -13.911 1.00 90.25 96 VAL A O 1
ATOM 788 N N . ALA A 1 97 ? -14.536 10.310 -14.090 1.00 94.25 97 ALA A N 1
ATOM 789 C CA . ALA A 1 97 ? -13.823 10.708 -15.302 1.00 94.25 97 ALA A CA 1
ATOM 790 C C . ALA A 1 97 ? -12.295 10.724 -15.126 1.00 94.25 97 ALA A C 1
ATOM 792 O O . ALA A 1 97 ? -11.576 10.407 -16.070 1.00 94.25 97 ALA A O 1
ATOM 793 N N . ASP A 1 98 ? -11.782 11.023 -13.927 1.00 95.81 98 ASP A N 1
ATOM 794 C CA . ASP A 1 98 ? -10.343 10.946 -13.651 1.00 95.81 98 ASP A CA 1
ATOM 795 C C . ASP A 1 98 ? -9.841 9.489 -13.735 1.00 95.81 98 ASP A C 1
ATOM 797 O O . ASP A 1 98 ? -8.770 9.231 -14.282 1.00 95.81 98 ASP A O 1
ATOM 801 N N . LEU A 1 99 ? -10.637 8.505 -13.294 1.00 96.25 99 LEU A N 1
ATOM 802 C CA . LEU A 1 99 ? -10.293 7.082 -13.430 1.00 96.25 99 LEU A CA 1
ATOM 803 C C . LEU A 1 99 ? -10.320 6.618 -14.893 1.00 96.25 99 LEU A C 1
ATOM 805 O O . LEU A 1 99 ? -9.491 5.807 -15.304 1.00 96.25 99 LEU A O 1
ATOM 809 N N . GLU A 1 100 ? -11.232 7.161 -15.701 1.00 96.75 100 GLU A N 1
ATOM 810 C CA . GLU A 1 100 ? -11.253 6.905 -17.145 1.00 96.75 100 GLU A CA 1
ATOM 811 C C . GLU A 1 100 ? -9.991 7.430 -17.838 1.00 96.75 100 GLU A C 1
ATOM 813 O O . GLU A 1 100 ? -9.463 6.757 -18.723 1.00 96.75 100 GLU A O 1
ATOM 818 N N . GLN A 1 101 ? -9.474 8.590 -17.414 1.00 98.31 101 GLN A N 1
ATOM 819 C CA . GLN A 1 101 ? -8.203 9.120 -17.918 1.00 98.31 101 GLN A CA 1
ATOM 820 C C . GLN A 1 101 ? -7.007 8.256 -17.502 1.00 98.31 101 GLN A C 1
ATOM 822 O O . GLN A 1 101 ? -6.051 8.131 -18.266 1.00 98.31 101 GLN A O 1
ATOM 827 N N . ALA A 1 102 ? -7.055 7.628 -16.324 1.00 98.19 102 ALA A N 1
ATOM 828 C CA . ALA A 1 102 ? -5.999 6.734 -15.852 1.00 98.19 102 ALA A CA 1
ATOM 829 C C . ALA A 1 102 ? -5.894 5.440 -16.677 1.00 98.19 102 ALA A C 1
ATOM 831 O O . ALA A 1 102 ? -4.795 4.958 -16.962 1.00 98.19 102 ALA A O 1
ATOM 832 N N . LEU A 1 103 ? -7.040 4.879 -17.073 1.00 98.31 103 LEU A N 1
ATOM 833 C CA . LEU A 1 103 ? -7.144 3.563 -17.701 1.00 98.31 103 LEU A CA 1
ATOM 834 C C . LEU A 1 103 ? -6.216 3.332 -18.915 1.00 98.31 103 LEU A C 1
ATOM 836 O O . LEU A 1 103 ? -5.530 2.304 -18.927 1.00 98.31 103 LEU A O 1
ATOM 840 N N . PRO A 1 104 ? -6.139 4.220 -19.930 1.00 98.69 104 PRO A N 1
ATOM 841 C CA . PRO A 1 104 ? -5.250 4.003 -21.072 1.00 98.69 104 PRO A CA 1
ATOM 842 C C . PRO A 1 104 ? -3.768 3.956 -20.678 1.00 98.69 104 PRO A C 1
ATOM 844 O O . PRO A 1 104 ? -3.005 3.219 -21.302 1.00 98.69 104 PRO A O 1
ATOM 847 N N . PHE A 1 105 ? -3.353 4.691 -19.642 1.00 98.75 105 PHE A N 1
ATOM 848 C CA . PHE A 1 105 ? -1.975 4.647 -19.146 1.00 98.75 105 PHE A CA 1
ATOM 849 C C . PHE A 1 105 ? -1.680 3.320 -18.438 1.00 98.75 105 PHE A C 1
ATOM 851 O O . PHE A 1 105 ? -0.661 2.689 -18.716 1.00 98.75 105 PHE A O 1
ATOM 858 N N . LEU A 1 106 ? -2.590 2.830 -17.585 1.00 98.69 106 LEU A N 1
ATOM 859 C CA . LEU A 1 106 ? -2.405 1.525 -16.939 1.00 98.69 106 LEU A CA 1
ATOM 860 C C . LEU A 1 106 ? -2.356 0.390 -17.968 1.00 98.69 106 LEU A C 1
ATOM 862 O O . LEU A 1 106 ? -1.554 -0.532 -17.840 1.00 98.69 106 LEU A O 1
ATOM 866 N N . GLN A 1 107 ? -3.178 0.473 -19.015 1.00 98.75 107 GLN A N 1
ATOM 867 C CA . GLN A 1 107 ? -3.165 -0.510 -20.091 1.00 98.75 107 GLN A CA 1
ATOM 868 C C . GLN A 1 107 ? -1.826 -0.519 -20.845 1.00 98.75 107 GLN A C 1
ATOM 870 O O . GLN A 1 107 ? -1.226 -1.583 -20.987 1.00 98.75 107 GLN A O 1
ATOM 875 N N . LYS A 1 108 ? -1.307 0.651 -21.239 1.00 98.81 108 LYS A N 1
ATOM 876 C CA . LYS A 1 108 ? 0.022 0.764 -21.865 1.00 98.81 108 LYS A CA 1
ATOM 877 C C . LYS A 1 108 ? 1.140 0.264 -20.960 1.00 98.81 108 LYS A C 1
ATOM 879 O O . LYS A 1 108 ? 2.058 -0.398 -21.433 1.00 98.81 108 LYS A O 1
ATOM 884 N N . SER A 1 109 ? 1.052 0.539 -19.659 1.00 98.81 109 SER A N 1
ATOM 885 C CA . SER A 1 109 ? 1.986 -0.005 -18.676 1.00 98.81 109 SER A CA 1
ATOM 886 C C . SER A 1 109 ? 2.030 -1.537 -18.768 1.00 98.81 109 SER A C 1
ATOM 888 O O . SER A 1 109 ? 3.087 -2.106 -19.039 1.00 98.81 109 SER A O 1
ATOM 890 N N . VAL A 1 110 ? 0.885 -2.222 -18.669 1.00 98.81 110 VAL A N 1
ATOM 891 C CA . VAL A 1 110 ? 0.825 -3.694 -18.782 1.00 98.81 110 VAL A CA 1
ATOM 892 C C . VAL A 1 110 ? 1.323 -4.197 -20.146 1.00 98.81 110 VAL A C 1
ATOM 894 O O . VAL A 1 110 ? 1.995 -5.226 -20.203 1.00 98.81 110 VAL A O 1
ATOM 897 N N . GLU A 1 111 ? 1.064 -3.471 -21.236 1.00 98.88 111 GLU A N 1
ATOM 898 C CA . GLU A 1 111 ? 1.580 -3.803 -22.573 1.00 98.88 111 GLU A CA 1
ATOM 899 C C . GLU A 1 111 ? 3.117 -3.761 -22.637 1.00 98.88 111 GLU A C 1
ATOM 901 O O . GLU A 1 111 ? 3.731 -4.697 -23.153 1.00 98.88 111 GLU A O 1
ATOM 906 N N . HIS A 1 112 ? 3.750 -2.727 -22.073 1.00 98.88 112 HIS A N 1
ATOM 907 C CA . HIS A 1 112 ? 5.210 -2.648 -21.941 1.00 98.88 112 HIS A CA 1
ATOM 908 C C . HIS A 1 112 ? 5.760 -3.782 -21.064 1.00 98.88 112 HIS A C 1
ATOM 910 O O . HIS A 1 112 ? 6.732 -4.447 -21.426 1.00 98.88 112 HIS A O 1
ATOM 916 N N . TYR A 1 113 ? 5.080 -4.103 -19.959 1.00 98.88 113 TYR A N 1
ATOM 917 C CA . TYR A 1 113 ? 5.473 -5.232 -19.113 1.00 98.88 113 TYR A CA 1
ATOM 918 C C . TYR A 1 113 ? 5.405 -6.573 -19.858 1.00 98.88 113 TYR A C 1
ATOM 920 O O . TYR A 1 113 ? 6.282 -7.421 -19.707 1.00 98.88 113 TYR A O 1
ATOM 928 N N . ALA A 1 114 ? 4.395 -6.771 -20.707 1.00 98.88 114 ALA A N 1
ATOM 929 C CA . ALA A 1 114 ? 4.278 -7.973 -21.526 1.00 98.88 114 ALA A CA 1
ATOM 930 C C . ALA A 1 114 ? 5.419 -8.099 -22.550 1.00 98.88 114 ALA A C 1
ATOM 932 O O . ALA A 1 114 ? 5.877 -9.210 -22.821 1.00 98.88 114 ALA A O 1
ATOM 933 N N . LYS A 1 115 ? 5.914 -6.985 -23.104 1.00 98.88 115 LYS A N 1
ATOM 934 C CA . LYS A 1 115 ? 7.108 -6.990 -23.965 1.00 98.88 115 LYS A CA 1
ATOM 935 C C . LYS A 1 115 ? 8.373 -7.317 -23.172 1.00 98.88 115 LYS A C 1
ATOM 937 O O . LYS A 1 115 ? 9.158 -8.144 -23.625 1.00 98.88 115 LYS A O 1
ATOM 942 N N . LEU A 1 116 ? 8.522 -6.763 -21.967 1.00 98.88 116 LEU A N 1
ATOM 943 C CA . LEU A 1 116 ? 9.619 -7.103 -21.055 1.00 98.88 116 LEU A CA 1
ATOM 944 C C . LEU A 1 116 ? 9.650 -8.602 -20.715 1.00 98.88 116 LEU A C 1
ATOM 946 O O . LEU A 1 116 ? 10.723 -9.199 -20.671 1.00 98.88 116 LEU A O 1
ATOM 950 N N . VAL A 1 117 ? 8.490 -9.244 -20.536 1.00 98.81 117 VAL A N 1
ATOM 951 C CA . VAL A 1 117 ? 8.423 -10.706 -20.351 1.00 98.81 117 VAL A CA 1
ATOM 952 C C . VAL A 1 117 ? 9.028 -11.452 -21.540 1.00 98.81 117 VAL A C 1
ATOM 954 O O . VAL A 1 117 ? 9.858 -12.328 -21.328 1.00 98.81 117 VAL A O 1
ATOM 957 N N . LYS A 1 118 ? 8.686 -11.073 -22.776 1.00 98.75 118 LYS A N 1
ATOM 958 C CA . LYS A 1 118 ? 9.238 -11.711 -23.986 1.00 98.75 118 LYS A CA 1
ATOM 959 C C . LYS A 1 118 ? 10.751 -11.534 -24.111 1.00 98.75 118 LYS A C 1
ATOM 961 O O . LYS A 1 118 ? 11.441 -12.424 -24.582 1.00 98.75 118 LYS A O 1
ATOM 966 N N . LEU A 1 119 ? 11.272 -10.384 -23.685 1.00 98.75 119 LEU A N 1
ATOM 967 C CA . LEU A 1 119 ? 12.712 -10.110 -23.705 1.00 98.75 119 LEU A CA 1
ATOM 968 C C . LEU A 1 119 ? 13.487 -10.895 -22.637 1.00 98.75 119 LEU A C 1
ATOM 970 O O . LEU A 1 119 ? 14.702 -11.045 -22.762 1.00 98.75 119 LEU A O 1
ATOM 974 N N . THR A 1 120 ? 12.809 -11.373 -21.587 1.00 98.75 120 THR A N 1
ATOM 975 C CA . THR A 1 120 ? 13.437 -11.988 -20.404 1.00 98.75 120 THR A CA 1
ATOM 976 C C . THR A 1 120 ? 13.216 -13.494 -20.286 1.00 98.75 120 THR A C 1
ATOM 978 O O . THR A 1 120 ? 14.052 -14.166 -19.692 1.00 98.75 120 THR A O 1
ATOM 981 N N . GLU A 1 121 ? 12.136 -14.042 -20.857 1.00 98.06 121 GLU A N 1
ATOM 982 C CA . GLU A 1 121 ? 11.693 -15.424 -20.605 1.00 98.06 121 GLU A CA 1
ATOM 983 C C . GLU A 1 121 ? 12.720 -16.511 -20.935 1.00 98.06 121 GLU A C 1
ATOM 985 O O . GLU A 1 121 ? 12.794 -17.499 -20.202 1.00 98.06 121 GLU A O 1
ATOM 990 N N . ASP A 1 122 ? 13.535 -16.282 -21.965 1.00 97.62 122 ASP A N 1
ATOM 991 C CA . ASP A 1 122 ? 14.589 -17.200 -22.410 1.00 97.62 122 ASP A CA 1
ATOM 992 C C . ASP A 1 122 ? 16.009 -16.671 -22.135 1.00 97.62 122 ASP A C 1
ATOM 994 O O . ASP A 1 122 ? 16.997 -17.334 -22.455 1.00 97.62 122 ASP A O 1
ATOM 998 N N . SER A 1 123 ? 16.138 -15.471 -21.561 1.00 98.06 123 SER A N 1
ATOM 999 C CA . SER A 1 123 ? 17.428 -14.788 -21.376 1.00 98.06 123 SER A CA 1
ATOM 1000 C C . SER A 1 123 ? 17.820 -14.594 -19.909 1.00 98.06 123 SER A C 1
ATOM 1002 O O . SER A 1 123 ? 19.000 -14.393 -19.621 1.00 98.06 123 SER A O 1
ATOM 1004 N N . TYR A 1 124 ? 16.870 -14.722 -18.976 1.00 98.44 124 TYR A N 1
ATOM 1005 C CA . TYR A 1 124 ? 17.104 -14.602 -17.540 1.00 98.44 124 TYR A CA 1
ATOM 1006 C C . TYR A 1 124 ? 16.517 -15.776 -16.752 1.00 98.44 124 TYR A C 1
ATOM 1008 O O . TYR A 1 124 ? 15.410 -16.243 -17.000 1.00 98.44 124 TYR A O 1
ATOM 1016 N N . LEU A 1 125 ? 17.242 -16.220 -15.721 1.00 97.81 125 LEU A N 1
ATOM 1017 C CA . LEU A 1 125 ? 16.747 -17.253 -14.804 1.00 97.81 125 LEU A CA 1
ATOM 1018 C C . LEU A 1 125 ? 15.740 -16.686 -13.790 1.00 97.81 12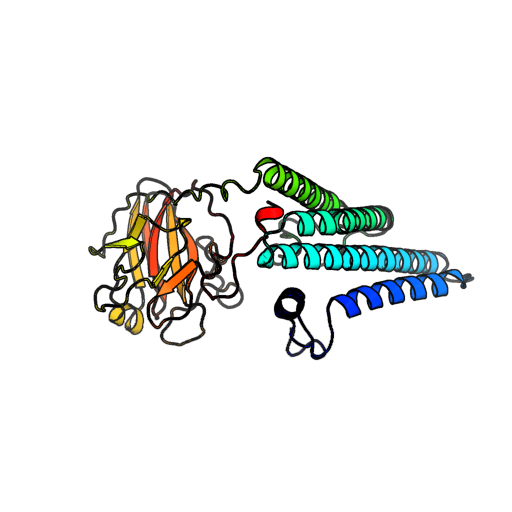5 LEU A C 1
ATOM 1020 O O . LEU A 1 125 ? 14.749 -17.334 -13.458 1.00 97.81 125 LEU A O 1
ATOM 1024 N N . TYR A 1 126 ? 16.024 -15.492 -13.265 1.00 96.81 126 TYR A N 1
ATOM 1025 C CA . TYR A 1 126 ? 15.248 -14.781 -12.246 1.00 96.81 126 TYR A CA 1
ATOM 1026 C C . TYR A 1 126 ? 15.733 -13.326 -12.138 1.00 96.81 126 TYR A C 1
ATOM 1028 O O . TYR A 1 126 ? 16.842 -13.007 -12.561 1.00 96.81 126 TYR A O 1
ATOM 1036 N N . ALA A 1 127 ? 14.927 -12.462 -11.520 1.00 97.00 127 ALA A N 1
ATOM 1037 C CA . ALA A 1 127 ? 15.274 -11.077 -11.216 1.00 97.00 127 ALA A CA 1
ATOM 1038 C C . ALA A 1 127 ? 15.996 -10.952 -9.860 1.00 97.00 127 ALA A C 1
ATOM 1040 O O . ALA A 1 127 ? 17.112 -10.448 -9.785 1.00 97.00 127 ALA A O 1
ATOM 1041 N N . ASN A 1 128 ? 15.390 -11.435 -8.769 1.00 91.88 128 ASN A N 1
ATOM 1042 C CA . ASN A 1 128 ? 15.983 -11.368 -7.430 1.00 91.88 128 ASN A CA 1
ATOM 1043 C C . ASN A 1 128 ? 16.763 -12.644 -7.077 1.00 91.88 128 ASN A C 1
ATOM 1045 O O . ASN A 1 128 ? 16.240 -13.756 -7.154 1.00 91.88 128 ASN A O 1
ATOM 1049 N N . SER A 1 129 ? 17.996 -12.475 -6.595 1.00 91.00 129 SER A N 1
ATOM 1050 C CA . SER A 1 129 ? 18.811 -13.576 -6.061 1.00 91.00 129 SER A CA 1
ATOM 1051 C C . SER A 1 129 ? 18.366 -14.018 -4.659 1.00 91.00 129 SER A C 1
ATOM 1053 O O . SER A 1 129 ? 18.453 -15.198 -4.326 1.00 91.00 129 SER A O 1
ATOM 1055 N N . MET A 1 130 ? 17.825 -13.102 -3.843 1.00 84.94 130 MET A N 1
ATOM 1056 C CA . MET A 1 130 ? 17.254 -13.417 -2.527 1.00 84.94 130 MET A CA 1
ATOM 1057 C C . MET A 1 130 ? 15.795 -13.879 -2.668 1.00 84.94 130 MET A C 1
ATOM 1059 O O . MET A 1 130 ? 14.874 -13.065 -2.744 1.00 84.94 130 MET A O 1
ATOM 1063 N N . GLN A 1 131 ? 15.586 -15.194 -2.727 1.00 88.25 131 GLN A N 1
ATOM 1064 C CA . GLN A 1 131 ? 14.299 -15.835 -3.039 1.00 88.25 131 GLN A CA 1
ATOM 1065 C C . GLN A 1 131 ? 13.623 -16.396 -1.784 1.00 88.25 131 GLN A C 1
ATOM 1067 O O . GLN A 1 131 ? 13.431 -17.603 -1.633 1.00 88.25 131 GLN A O 1
ATOM 1072 N N . THR A 1 132 ? 13.333 -15.510 -0.839 1.00 78.50 132 THR A N 1
ATOM 1073 C CA . THR A 1 132 ? 12.855 -15.886 0.489 1.00 78.50 132 THR A CA 1
ATOM 1074 C C . THR A 1 132 ? 11.656 -15.041 0.918 1.00 78.50 132 THR A C 1
ATOM 1076 O O . THR A 1 132 ? 11.367 -13.982 0.354 1.00 78.50 132 THR A O 1
ATOM 1079 N N . LYS A 1 133 ? 10.977 -15.475 1.988 1.00 76.56 133 LYS A N 1
ATOM 1080 C CA . LYS A 1 133 ? 9.810 -14.789 2.574 1.00 76.56 133 LYS A CA 1
ATOM 1081 C C . LYS A 1 133 ? 10.066 -13.338 3.012 1.00 76.56 133 LYS A C 1
ATOM 1083 O O . LYS A 1 133 ? 9.113 -12.600 3.241 1.00 76.56 133 LYS A O 1
ATOM 1088 N N . GLN A 1 134 ? 11.330 -12.932 3.150 1.00 78.31 134 GLN A N 1
ATOM 1089 C CA . GLN A 1 134 ? 11.723 -11.558 3.463 1.00 78.31 134 GLN A CA 1
ATOM 1090 C C . GLN A 1 134 ? 11.426 -10.587 2.308 1.00 78.31 134 GLN A C 1
ATOM 1092 O O . GLN A 1 134 ? 11.193 -9.407 2.560 1.00 78.31 134 GLN A O 1
ATOM 1097 N N . ARG A 1 135 ? 11.389 -11.055 1.050 1.00 81.81 135 ARG A N 1
ATOM 1098 C CA . ARG A 1 135 ? 11.036 -10.213 -0.102 1.00 81.81 135 ARG A CA 1
ATOM 1099 C C . ARG A 1 135 ? 9.528 -9.969 -0.105 1.00 81.81 135 ARG A C 1
ATOM 1101 O O . ARG A 1 135 ? 8.767 -10.888 -0.400 1.00 81.81 135 ARG A O 1
ATOM 1108 N N . LYS A 1 136 ? 9.109 -8.741 0.222 1.00 80.81 136 LYS A N 1
ATOM 1109 C CA . LYS A 1 136 ? 7.691 -8.340 0.337 1.00 80.81 136 LYS A CA 1
ATOM 1110 C C . LYS A 1 136 ? 7.130 -7.643 -0.912 1.00 80.81 136 LYS A C 1
ATOM 1112 O O . LYS A 1 136 ? 5.955 -7.820 -1.203 1.00 80.81 136 LYS A O 1
ATOM 1117 N N . ILE A 1 137 ? 7.955 -6.877 -1.631 1.00 85.19 137 ILE A N 1
ATOM 1118 C CA . ILE A 1 137 ? 7.547 -6.007 -2.751 1.00 85.19 137 ILE A CA 1
ATOM 1119 C C . ILE A 1 137 ? 8.155 -6.526 -4.068 1.00 85.19 137 ILE A C 1
ATOM 1121 O O . ILE A 1 137 ? 9.326 -6.910 -4.063 1.00 85.19 137 ILE A O 1
ATOM 1125 N N . PRO A 1 138 ? 7.421 -6.543 -5.199 1.00 89.88 138 PRO A N 1
ATOM 1126 C CA . PRO A 1 138 ? 6.005 -6.177 -5.344 1.00 89.88 138 PRO A CA 1
ATOM 1127 C C . PRO A 1 138 ? 5.033 -7.241 -4.810 1.00 89.88 138 PRO A C 1
ATOM 1129 O O . PRO A 1 138 ? 3.908 -6.908 -4.473 1.00 89.88 138 PRO A O 1
ATOM 1132 N N . MET A 1 139 ? 5.470 -8.498 -4.700 1.00 88.00 139 MET A N 1
ATOM 1133 C CA . MET A 1 139 ? 4.703 -9.610 -4.126 1.00 88.00 139 MET A CA 1
ATOM 1134 C C . MET A 1 139 ? 5.586 -10.405 -3.164 1.00 88.00 139 MET A C 1
ATOM 1136 O O . MET A 1 139 ? 6.812 -10.420 -3.311 1.00 88.00 139 MET A O 1
ATOM 1140 N N . ARG A 1 140 ? 4.983 -11.103 -2.193 1.00 80.94 140 ARG A N 1
ATOM 1141 C CA . ARG A 1 140 ? 5.744 -11.943 -1.255 1.00 80.94 140 ARG A CA 1
ATOM 1142 C C . ARG A 1 140 ? 6.442 -13.094 -1.989 1.00 80.94 140 ARG A C 1
ATOM 1144 O O . ARG A 1 140 ? 5.795 -13.887 -2.660 1.00 80.94 140 ARG A O 1
ATOM 1151 N N . GLY A 1 141 ? 7.760 -13.206 -1.824 1.00 78.81 141 GLY A N 1
ATOM 1152 C CA . GLY A 1 141 ? 8.605 -14.229 -2.463 1.00 78.81 141 GLY A CA 1
ATOM 1153 C C . GLY A 1 141 ? 8.731 -15.541 -1.688 1.00 78.81 141 GLY A C 1
ATOM 1154 O O . GLY A 1 141 ? 9.825 -16.097 -1.617 1.00 78.81 141 GLY A O 1
ATOM 1155 N N . VAL A 1 142 ? 7.652 -15.997 -1.047 1.00 78.62 142 VAL A N 1
ATOM 1156 C CA . VAL A 1 142 ? 7.647 -17.270 -0.305 1.00 78.62 142 VAL A CA 1
ATOM 1157 C C . VAL A 1 142 ? 7.875 -18.420 -1.293 1.00 78.62 142 VAL A C 1
ATOM 1159 O O . VAL A 1 142 ? 7.365 -18.377 -2.403 1.00 78.62 142 VAL A O 1
ATOM 1162 N N . ASP A 1 143 ? 8.690 -19.410 -0.927 1.00 84.69 143 ASP A N 1
ATOM 1163 C CA . ASP A 1 143 ? 8.934 -20.619 -1.732 1.00 84.69 143 ASP A CA 1
ATOM 1164 C C . ASP A 1 143 ? 9.321 -20.363 -3.203 1.00 84.69 143 ASP A C 1
ATOM 1166 O O . ASP A 1 143 ? 8.937 -21.104 -4.104 1.00 84.69 143 ASP A O 1
ATOM 1170 N N . LYS A 1 144 ? 10.125 -19.314 -3.444 1.00 87.25 144 LYS A N 1
ATOM 1171 C CA . LYS A 1 144 ? 10.622 -18.912 -4.775 1.00 87.25 144 LYS A CA 1
ATOM 1172 C C . LYS A 1 144 ? 9.531 -18.519 -5.782 1.00 87.25 144 LYS A C 1
ATOM 1174 O O . LYS A 1 144 ? 9.770 -18.577 -6.983 1.00 87.25 144 LYS A O 1
ATOM 1179 N N . THR A 1 145 ? 8.367 -18.064 -5.324 1.00 92.25 145 THR A N 1
ATOM 1180 C CA . THR A 1 145 ? 7.338 -17.507 -6.215 1.00 92.25 145 THR A CA 1
ATOM 1181 C C . THR A 1 145 ? 7.629 -16.055 -6.596 1.00 92.25 145 THR A C 1
ATOM 1183 O O . THR A 1 145 ? 8.190 -15.293 -5.797 1.00 92.25 145 THR A O 1
ATOM 1186 N N . PHE A 1 146 ? 7.166 -15.635 -7.777 1.00 94.69 146 PHE A N 1
ATOM 1187 C CA . PHE A 1 146 ? 7.280 -14.264 -8.299 1.00 94.69 146 PHE A CA 1
ATOM 1188 C C . PHE A 1 146 ? 8.732 -13.786 -8.451 1.00 94.69 146 PHE A C 1
ATOM 1190 O O . PHE A 1 146 ? 9.042 -12.628 -8.145 1.00 94.69 146 PHE A O 1
ATOM 1197 N N . ILE A 1 147 ? 9.636 -14.685 -8.834 1.00 95.75 147 ILE A N 1
ATOM 1198 C CA . ILE A 1 147 ? 11.064 -14.399 -9.017 1.00 95.75 147 ILE A CA 1
ATOM 1199 C C . ILE A 1 147 ? 11.389 -13.978 -10.452 1.00 95.75 147 ILE A C 1
ATOM 1201 O O . ILE A 1 147 ? 12.468 -13.448 -10.696 1.00 95.75 147 ILE A O 1
ATOM 1205 N N . HIS A 1 148 ? 10.470 -14.193 -11.395 1.00 97.69 148 HIS A N 1
ATOM 1206 C CA . HIS A 1 148 ? 10.626 -13.846 -12.804 1.00 97.69 148 HIS A CA 1
ATOM 1207 C C . HIS A 1 148 ? 9.487 -12.932 -13.295 1.00 97.69 148 HIS A C 1
ATOM 1209 O O . HIS A 1 148 ? 8.343 -13.061 -12.855 1.00 97.69 148 HIS A O 1
ATOM 1215 N N . TRP A 1 149 ? 9.760 -12.045 -14.264 1.00 98.44 149 TRP A N 1
ATOM 1216 C CA . TRP A 1 149 ? 8.765 -11.113 -14.829 1.00 98.44 149 TRP A CA 1
ATOM 1217 C C . TRP A 1 149 ? 7.500 -11.823 -15.335 1.00 98.44 149 TRP A C 1
ATOM 1219 O O . TRP A 1 149 ? 6.383 -11.370 -15.096 1.00 98.44 149 TRP A O 1
ATOM 1229 N N . LYS A 1 150 ? 7.653 -12.992 -15.966 1.00 98.06 150 LYS A N 1
ATOM 1230 C CA . LYS A 1 150 ? 6.523 -13.816 -16.445 1.00 98.06 150 LYS A CA 1
ATOM 1231 C C . LYS A 1 150 ? 5.499 -14.171 -15.359 1.00 98.06 150 LYS A C 1
ATOM 1233 O O . LYS A 1 150 ? 4.316 -14.272 -15.658 1.00 98.06 150 LYS A O 1
ATOM 1238 N N . GLU A 1 151 ? 5.928 -14.329 -14.106 1.00 97.50 151 GLU A N 1
ATOM 1239 C CA . GLU A 1 151 ? 5.034 -14.633 -12.978 1.00 97.50 151 GLU A CA 1
ATOM 1240 C C . GLU A 1 151 ? 4.266 -13.393 -12.495 1.00 97.50 151 GLU A C 1
ATOM 1242 O O . GLU A 1 151 ? 3.186 -13.510 -11.921 1.00 97.50 151 GLU A O 1
ATOM 1247 N N . MET A 1 152 ? 4.806 -12.198 -12.743 1.00 97.69 152 MET A N 1
ATOM 1248 C CA . MET A 1 152 ? 4.194 -10.921 -12.371 1.00 97.69 152 MET A CA 1
ATOM 1249 C C . MET A 1 152 ? 3.195 -10.408 -13.415 1.00 97.69 152 MET A C 1
ATOM 1251 O O . MET A 1 152 ? 2.264 -9.687 -13.061 1.00 97.69 152 MET A O 1
ATOM 1255 N N . LEU A 1 153 ? 3.328 -10.793 -14.689 1.00 98.44 153 LEU A N 1
ATOM 1256 C CA . LEU A 1 153 ? 2.405 -10.354 -15.743 1.00 98.44 153 LEU A CA 1
ATOM 1257 C C . LEU A 1 153 ? 0.933 -10.736 -15.462 1.00 98.44 153 LEU A C 1
ATOM 1259 O O . LEU A 1 153 ? 0.069 -9.865 -15.606 1.00 98.44 153 LEU A O 1
ATOM 1263 N N . PRO A 1 154 ? 0.603 -11.963 -15.001 1.00 98.12 154 PRO A N 1
ATOM 1264 C CA . PRO A 1 154 ? -0.755 -12.291 -14.568 1.00 98.12 154 PRO A CA 1
ATOM 1265 C C . PRO A 1 154 ? -1.262 -11.412 -13.416 1.00 98.12 154 PRO A C 1
ATOM 1267 O O . PRO A 1 154 ? -2.443 -11.069 -13.393 1.00 98.12 154 PRO A O 1
ATOM 1270 N N . VAL A 1 155 ? -0.384 -11.006 -12.490 1.00 97.12 155 VAL A N 1
ATOM 1271 C CA . VAL A 1 155 ? -0.734 -10.126 -11.360 1.00 97.12 155 VAL A CA 1
ATOM 1272 C C . VAL A 1 155 ? -1.144 -8.744 -11.869 1.00 97.12 155 VAL A C 1
ATOM 1274 O O . VAL A 1 155 ? -2.236 -8.280 -11.551 1.00 97.12 155 VAL A O 1
ATOM 1277 N N . PHE A 1 156 ? -0.333 -8.123 -12.729 1.00 98.19 156 PHE A N 1
ATOM 1278 C CA . PHE A 1 156 ? -0.656 -6.811 -13.308 1.00 98.19 156 PHE A CA 1
ATOM 1279 C C . PHE A 1 156 ? -1.846 -6.855 -14.275 1.00 98.19 156 PHE A C 1
ATOM 1281 O O . PHE A 1 156 ? -2.624 -5.908 -14.365 1.00 98.19 156 PHE A O 1
ATOM 1288 N N . THR A 1 157 ? -2.052 -7.979 -14.962 1.00 98.06 157 THR A N 1
ATOM 1289 C CA . THR A 1 157 ? -3.253 -8.184 -15.786 1.00 98.06 157 THR A CA 1
ATOM 1290 C C . THR A 1 157 ? -4.510 -8.249 -14.916 1.00 98.06 157 THR A C 1
ATOM 1292 O O . THR A 1 157 ? -5.539 -7.668 -15.265 1.00 98.06 157 THR A O 1
ATOM 1295 N N . LYS A 1 158 ? -4.438 -8.929 -13.765 1.00 97.06 158 LYS A N 1
ATOM 1296 C CA . LYS A 1 158 ? -5.538 -8.980 -12.796 1.00 97.06 158 LYS A CA 1
ATOM 1297 C C . LYS A 1 158 ? -5.831 -7.594 -12.211 1.00 97.06 158 LYS A C 1
ATOM 1299 O O . LYS A 1 158 ? -6.995 -7.209 -12.208 1.00 97.06 158 LYS A O 1
ATOM 1304 N N . GLU A 1 159 ? -4.799 -6.846 -11.814 1.00 96.69 159 GLU A N 1
ATOM 1305 C CA . GLU A 1 159 ? -4.890 -5.446 -11.355 1.00 96.69 159 GLU A CA 1
ATOM 1306 C C . GLU A 1 159 ? -5.632 -4.567 -12.378 1.00 96.69 159 GLU A C 1
ATOM 1308 O O . GLU A 1 159 ? -6.635 -3.938 -12.044 1.00 96.69 159 GLU A O 1
ATOM 1313 N N . LEU A 1 160 ? -5.217 -4.588 -13.652 1.00 98.19 160 LEU A N 1
ATOM 1314 C CA . LEU A 1 160 ? -5.880 -3.836 -14.726 1.00 98.19 160 LEU A CA 1
ATOM 1315 C C . LEU A 1 160 ? -7.349 -4.249 -14.912 1.00 98.19 160 LEU A C 1
ATOM 1317 O O . LEU A 1 160 ? -8.219 -3.401 -15.114 1.00 98.19 160 LEU A O 1
ATOM 1321 N N . ASN A 1 161 ? -7.641 -5.549 -14.863 1.00 96.25 161 ASN A N 1
ATOM 1322 C CA . ASN A 1 161 ? -9.002 -6.053 -15.031 1.00 96.25 161 ASN A CA 1
ATOM 1323 C C . ASN A 1 161 ? -9.912 -5.684 -13.854 1.00 96.25 161 ASN A C 1
ATOM 1325 O O . ASN A 1 161 ? -11.088 -5.395 -14.070 1.00 96.25 161 ASN A O 1
ATOM 1329 N N . HIS A 1 162 ? -9.392 -5.686 -12.626 1.00 91.31 162 HIS A N 1
ATOM 1330 C CA . HIS A 1 162 ? -10.118 -5.197 -11.455 1.00 91.31 162 HIS A CA 1
ATOM 1331 C C . HIS A 1 162 ? -10.385 -3.698 -11.571 1.00 91.31 162 HIS A C 1
ATOM 1333 O O . HIS A 1 162 ? -11.533 -3.281 -11.449 1.00 91.31 162 HIS A O 1
ATOM 1339 N N . PHE A 1 163 ? -9.379 -2.913 -11.960 1.00 95.56 163 PHE A N 1
ATOM 1340 C CA . PHE A 1 163 ? -9.535 -1.476 -12.169 1.00 95.56 163 PHE A CA 1
ATOM 1341 C C . PHE A 1 163 ? -10.633 -1.138 -13.193 1.00 95.56 163 PHE A C 1
ATOM 1343 O O . PHE A 1 163 ? -11.484 -0.285 -12.935 1.00 95.56 163 PHE A O 1
ATOM 1350 N N . LYS A 1 164 ? -10.693 -1.867 -14.318 1.00 95.00 164 LYS A N 1
ATOM 1351 C CA . LYS A 1 164 ? -11.781 -1.749 -15.310 1.00 95.00 164 LYS A CA 1
ATOM 1352 C C . LYS A 1 164 ? -13.158 -2.004 -14.686 1.00 95.00 164 LYS A C 1
ATOM 1354 O O . LYS A 1 164 ? -14.056 -1.179 -14.831 1.00 95.00 164 LYS A O 1
ATOM 1359 N N . LYS A 1 165 ? -13.304 -3.101 -13.935 1.00 88.62 165 LYS A N 1
ATOM 1360 C CA . LYS A 1 165 ? -14.560 -3.441 -13.242 1.00 88.62 165 LYS A CA 1
ATOM 1361 C C . LYS A 1 165 ? -14.967 -2.381 -12.217 1.00 88.62 165 LYS A C 1
ATOM 1363 O O . LYS A 1 165 ? -16.157 -2.098 -12.089 1.00 88.62 165 LYS A O 1
ATOM 1368 N N . SER A 1 166 ? -14.006 -1.795 -11.505 1.00 87.81 166 SER A N 1
ATOM 1369 C CA . SER A 1 166 ? -14.248 -0.720 -10.539 1.00 87.81 166 SER A CA 1
ATOM 1370 C C . SER A 1 166 ? -14.804 0.531 -11.221 1.00 87.81 166 SER A C 1
ATOM 1372 O O . SER A 1 166 ? -15.803 1.080 -10.757 1.00 87.81 166 SER A O 1
ATOM 1374 N N . ILE A 1 167 ? -14.228 0.938 -12.360 1.00 90.12 167 ILE A N 1
ATOM 1375 C CA . ILE A 1 167 ? -14.741 2.057 -13.171 1.00 90.12 167 ILE A CA 1
ATOM 1376 C C . ILE A 1 167 ? -16.173 1.775 -13.638 1.00 90.12 167 ILE A C 1
ATOM 1378 O O . ILE A 1 167 ? -17.054 2.616 -13.452 1.00 90.12 167 ILE A O 1
ATOM 1382 N N . ASP A 1 168 ? -16.425 0.594 -14.206 1.00 87.62 168 ASP A N 1
ATOM 1383 C CA . ASP A 1 168 ? -17.752 0.219 -14.712 1.00 87.62 168 ASP A CA 1
ATOM 1384 C C . ASP A 1 168 ? -18.802 0.206 -13.592 1.00 87.62 168 ASP A C 1
ATOM 1386 O O . ASP A 1 168 ? -19.901 0.746 -13.749 1.00 87.62 168 ASP A O 1
ATOM 1390 N N . SER A 1 169 ? -18.439 -0.341 -12.428 1.00 80.75 169 SER A N 1
ATOM 1391 C CA . SER A 1 169 ? -19.301 -0.366 -11.244 1.00 80.75 169 SER A CA 1
ATOM 1392 C C . SER A 1 169 ? -19.643 1.051 -10.783 1.00 80.75 169 SER A C 1
ATOM 1394 O O . SER A 1 169 ? -20.818 1.372 -10.609 1.00 80.75 169 SER A O 1
ATOM 1396 N N . LEU A 1 170 ? -18.646 1.932 -10.663 1.00 83.19 170 LEU A N 1
ATOM 1397 C CA . LEU A 1 170 ? -18.843 3.325 -10.254 1.00 83.19 170 LEU A CA 1
ATOM 1398 C C . LEU A 1 170 ? -19.717 4.121 -11.229 1.00 83.19 170 LEU A C 1
ATOM 1400 O O . LEU A 1 170 ? -20.542 4.925 -10.794 1.00 83.19 170 LEU A O 1
ATOM 1404 N N . LYS A 1 171 ? -19.582 3.878 -12.536 1.00 83.81 171 LYS A N 1
ATOM 1405 C CA . LYS A 1 171 ? -20.440 4.490 -13.558 1.00 83.81 171 LYS A CA 1
ATOM 1406 C C . LYS A 1 171 ? -21.883 4.011 -13.467 1.00 83.81 171 LYS A C 1
ATOM 1408 O O . LYS A 1 171 ? -22.800 4.823 -13.535 1.00 83.81 171 LYS A O 1
ATOM 1413 N N . SER A 1 172 ? -22.083 2.702 -13.298 1.00 75.75 172 SER A N 1
ATOM 1414 C CA . SER A 1 172 ? -23.421 2.101 -13.218 1.00 75.75 172 SER A CA 1
ATOM 1415 C C . SER A 1 172 ? -24.238 2.618 -12.030 1.00 75.75 172 SER A C 1
ATOM 1417 O O . SER A 1 172 ? -25.465 2.644 -12.080 1.00 75.75 172 SER A O 1
ATOM 1419 N N . LEU A 1 173 ? -23.553 3.086 -10.984 1.00 66.81 173 LEU A N 1
ATOM 1420 C CA . LEU A 1 173 ? -24.166 3.595 -9.767 1.00 66.81 173 LEU A CA 1
ATOM 1421 C C . LEU A 1 173 ? -24.676 5.045 -9.882 1.00 66.81 173 LEU A C 1
ATOM 1423 O O . LEU A 1 173 ? -25.313 5.493 -8.940 1.00 66.81 173 LEU A O 1
ATOM 1427 N N . ASN A 1 174 ? -24.465 5.785 -10.988 1.00 51.06 174 ASN A N 1
ATOM 1428 C CA . ASN A 1 174 ? -24.995 7.155 -11.202 1.00 51.06 174 ASN A CA 1
ATOM 1429 C C . ASN A 1 174 ? -24.897 8.081 -9.959 1.00 51.06 174 ASN A C 1
ATOM 1431 O O . ASN A 1 174 ? -25.847 8.779 -9.605 1.00 51.06 174 ASN A O 1
ATOM 1435 N N . GLY A 1 175 ? -23.765 8.066 -9.243 1.00 50.66 175 GLY A N 1
ATOM 1436 C CA . GLY A 1 175 ? -23.578 8.879 -8.030 1.00 50.66 175 GLY A CA 1
ATOM 1437 C C . GLY A 1 175 ? -24.416 8.456 -6.810 1.00 50.66 175 GLY A C 1
ATOM 1438 O O . GLY A 1 175 ? -24.389 9.139 -5.787 1.00 50.66 175 GLY A O 1
ATOM 1439 N N . ALA A 1 176 ? -25.132 7.332 -6.874 1.00 42.81 176 ALA A N 1
ATOM 1440 C CA . ALA A 1 176 ? -25.905 6.776 -5.777 1.00 42.81 176 ALA A CA 1
ATOM 1441 C C . ALA A 1 176 ? -25.109 5.702 -5.019 1.00 42.81 176 ALA A C 1
ATOM 1443 O O . ALA A 1 176 ? -24.843 4.605 -5.503 1.00 42.81 176 ALA A O 1
ATOM 1444 N N . THR A 1 177 ? -24.817 6.046 -3.764 1.00 43.56 177 THR A N 1
ATOM 1445 C CA . THR A 1 177 ? -24.319 5.210 -2.663 1.00 43.56 177 THR A CA 1
ATOM 1446 C C . THR A 1 177 ? -22.915 4.631 -2.826 1.00 43.56 177 THR A C 1
ATOM 1448 O O . THR A 1 177 ? -22.695 3.618 -3.484 1.00 43.56 177 THR A O 1
ATOM 1451 N N . ALA A 1 178 ? -21.970 5.240 -2.097 1.00 53.78 178 ALA A N 1
ATOM 1452 C CA . ALA A 1 178 ? -20.803 4.538 -1.576 1.00 53.78 178 ALA A CA 1
ATOM 1453 C C . ALA A 1 178 ? -21.241 3.146 -1.098 1.00 53.78 178 ALA A C 1
ATOM 1455 O O . ALA A 1 178 ? -22.258 3.042 -0.404 1.00 53.78 178 ALA A O 1
ATOM 1456 N N . ALA A 1 179 ? -20.519 2.097 -1.508 1.00 54.91 179 ALA A N 1
ATOM 1457 C CA . ALA A 1 179 ? -20.796 0.730 -1.082 1.00 54.91 179 ALA A CA 1
ATOM 1458 C C . ALA A 1 179 ? -21.112 0.723 0.419 1.00 54.91 179 ALA A C 1
ATOM 1460 O O . ALA A 1 179 ? -20.326 1.239 1.216 1.00 54.91 179 ALA A O 1
ATOM 1461 N N . LYS A 1 180 ? -22.301 0.224 0.782 1.00 61.03 180 LYS A N 1
ATOM 1462 C CA . LYS A 1 180 ? -22.795 0.258 2.160 1.00 61.03 180 LYS A CA 1
ATOM 1463 C C . LYS A 1 180 ? -21.732 -0.360 3.063 1.00 61.03 180 LYS A C 1
ATOM 1465 O O . LYS A 1 180 ? -21.444 -1.549 2.935 1.00 61.03 180 LYS A O 1
ATOM 1470 N N . ILE A 1 181 ? -21.139 0.448 3.940 1.00 72.94 181 ILE A N 1
ATOM 1471 C CA . ILE A 1 181 ? -20.126 -0.042 4.868 1.00 72.94 181 ILE A CA 1
ATOM 1472 C C . ILE A 1 181 ? -20.814 -1.041 5.796 1.00 72.94 181 ILE A C 1
ATOM 1474 O O . ILE A 1 181 ? -21.840 -0.736 6.403 1.00 72.94 181 ILE A O 1
ATOM 1478 N N . ILE A 1 182 ? -20.283 -2.262 5.840 1.00 82.94 182 ILE A N 1
ATOM 1479 C CA . ILE A 1 182 ? -20.762 -3.325 6.721 1.00 82.94 182 ILE A CA 1
ATOM 1480 C C . ILE A 1 182 ? -19.872 -3.294 7.967 1.00 82.94 182 ILE A C 1
ATOM 1482 O O . ILE A 1 182 ? -18.680 -3.590 7.849 1.00 82.94 182 ILE A O 1
ATOM 1486 N N . PRO A 1 183 ? -20.406 -2.923 9.146 1.00 91.06 183 PRO A N 1
ATOM 1487 C CA . PRO A 1 183 ? -19.657 -3.003 10.389 1.00 91.06 183 PRO A CA 1
ATOM 1488 C C . PRO A 1 183 ? -19.262 -4.442 10.702 1.00 91.06 183 PRO A C 1
ATOM 1490 O O . PRO A 1 183 ? -20.032 -5.382 10.456 1.00 91.06 183 PRO A O 1
ATOM 1493 N N . TYR A 1 184 ? -18.076 -4.610 11.276 1.00 94.38 184 TYR A N 1
ATOM 1494 C CA . TYR A 1 184 ? -17.620 -5.908 11.732 1.00 94.38 184 TYR A CA 1
ATOM 1495 C C . TYR A 1 184 ? -18.550 -6.448 12.808 1.00 94.38 184 TYR A C 1
ATOM 1497 O O . TYR A 1 184 ? -18.931 -5.759 13.754 1.00 94.38 184 TYR A O 1
ATOM 1505 N N . GLN A 1 185 ? -18.880 -7.724 12.674 1.00 93.69 185 GLN A N 1
ATOM 1506 C CA . GLN A 1 185 ? -19.665 -8.433 13.666 1.00 93.69 185 GLN A CA 1
ATOM 1507 C C . GLN A 1 185 ? -18.767 -8.831 14.833 1.00 93.69 185 GLN A C 1
ATOM 1509 O O . GLN A 1 185 ? -17.762 -9.526 14.646 1.00 93.69 185 GLN A O 1
ATOM 1514 N N . ALA A 1 186 ? -19.128 -8.364 16.028 1.00 94.69 186 ALA A N 1
ATOM 1515 C CA . ALA A 1 186 ? -18.458 -8.743 17.259 1.00 94.69 186 ALA A CA 1
ATOM 1516 C C . ALA A 1 186 ? -18.741 -10.215 17.585 1.00 94.69 186 ALA A C 1
ATOM 1518 O O . ALA A 1 186 ? -19.870 -10.687 17.441 1.00 94.69 186 ALA A O 1
ATOM 1519 N N . VAL A 1 187 ? -17.727 -10.921 18.077 1.00 94.25 187 VAL A N 1
ATOM 1520 C CA . VAL A 1 187 ? -17.887 -12.260 18.652 1.00 94.25 187 VAL A CA 1
ATOM 1521 C C . VAL A 1 187 ? -17.861 -12.153 20.165 1.00 94.25 187 VAL A C 1
ATOM 1523 O O . VAL A 1 187 ? -17.012 -11.469 20.736 1.00 94.25 187 VAL A O 1
ATOM 1526 N N . ASP A 1 188 ? -18.801 -12.836 20.813 1.00 88.56 188 ASP A N 1
ATOM 1527 C CA . ASP A 1 188 ? -18.838 -12.895 22.266 1.00 88.56 188 ASP A CA 1
ATOM 1528 C C . ASP A 1 188 ? -17.714 -13.799 22.784 1.00 88.56 188 ASP A C 1
ATOM 1530 O O . ASP A 1 188 ? -17.634 -14.989 22.468 1.00 88.56 188 ASP A O 1
ATOM 1534 N N . VAL A 1 189 ? -16.816 -13.204 23.563 1.00 94.88 189 VAL A N 1
ATOM 1535 C CA . VAL A 1 189 ? -15.629 -13.848 24.121 1.00 94.88 189 VAL A CA 1
ATOM 1536 C C . VAL A 1 189 ? -15.631 -13.609 25.621 1.00 94.88 189 VAL A C 1
ATOM 1538 O O . VAL A 1 189 ? -15.825 -12.487 26.089 1.00 94.88 189 VAL A O 1
ATOM 1541 N N . LYS A 1 190 ? -15.374 -14.665 26.398 1.00 96.12 190 LYS A N 1
ATOM 1542 C CA . LYS A 1 190 ? -15.328 -14.562 27.855 1.00 96.12 190 LYS A CA 1
ATOM 1543 C C . LYS A 1 190 ? -13.981 -13.990 28.286 1.00 96.12 190 LYS A C 1
ATOM 1545 O O . LYS A 1 190 ? -13.008 -14.735 28.407 1.00 96.12 190 LYS A O 1
ATOM 1550 N N . VAL A 1 191 ? -13.931 -12.687 28.535 1.00 96.38 191 VAL A N 1
ATOM 1551 C CA . VAL A 1 191 ? -12.783 -12.025 29.172 1.00 96.38 191 VAL A CA 1
ATOM 1552 C C . VAL A 1 191 ? -12.735 -12.425 30.652 1.00 96.38 191 VAL A C 1
ATOM 1554 O O . VAL A 1 191 ? -13.767 -12.520 31.312 1.00 96.38 191 VAL A O 1
ATOM 1557 N N . LEU A 1 192 ? -11.545 -12.753 31.153 1.00 96.06 192 LEU A N 1
ATOM 1558 C CA . LEU A 1 192 ? -11.334 -13.384 32.461 1.00 96.06 192 LEU A CA 1
ATOM 1559 C C . LEU A 1 192 ? -10.733 -12.437 33.505 1.00 96.06 192 LEU A C 1
ATOM 1561 O O . LEU A 1 192 ? -10.871 -12.707 34.694 1.00 96.06 192 LEU A O 1
ATOM 1565 N N . ASN A 1 193 ? -10.039 -11.378 33.083 1.00 94.12 193 ASN A N 1
ATOM 1566 C CA . ASN A 1 193 ? -9.288 -10.481 33.970 1.00 94.12 193 ASN A CA 1
ATOM 1567 C C . ASN A 1 193 ? -9.719 -9.007 33.907 1.00 94.12 193 ASN A C 1
ATOM 1569 O O . ASN A 1 193 ? -9.170 -8.204 34.652 1.00 94.12 193 ASN A O 1
ATOM 1573 N N . GLU A 1 194 ? -10.684 -8.661 33.056 1.00 92.38 194 GLU A N 1
ATOM 1574 C CA . GLU A 1 194 ? -11.258 -7.318 32.934 1.00 92.38 194 GLU A CA 1
ATOM 1575 C C . GLU A 1 194 ? -12.783 -7.453 32.799 1.00 92.38 194 GLU A C 1
ATOM 1577 O O . GLU A 1 194 ? -13.273 -8.393 32.165 1.00 92.38 194 GLU A O 1
ATOM 1582 N N . THR A 1 195 ? -13.539 -6.547 33.418 1.00 87.25 195 THR A N 1
ATOM 1583 C CA . THR A 1 195 ? -15.014 -6.608 33.481 1.00 87.25 195 THR A CA 1
ATOM 1584 C C . THR A 1 195 ? -15.696 -5.466 32.739 1.00 87.25 195 THR A C 1
ATOM 1586 O O . THR A 1 195 ? -16.835 -5.612 32.294 1.00 87.25 195 THR A O 1
ATOM 1589 N N . GLU A 1 196 ? -15.018 -4.331 32.588 1.00 94.75 196 GLU A N 1
ATOM 1590 C CA . GLU A 1 196 ? -15.572 -3.156 31.932 1.00 94.75 196 GLU A CA 1
ATOM 1591 C C . GLU A 1 196 ? -15.387 -3.222 30.415 1.00 94.75 196 GLU A C 1
ATOM 1593 O O . GLU A 1 196 ? -14.308 -3.495 29.888 1.00 94.75 196 GLU A O 1
ATOM 1598 N N . THR A 1 197 ? -16.466 -2.937 29.692 1.00 96.06 197 THR A N 1
ATOM 1599 C CA . THR A 1 197 ? -16.480 -2.913 28.228 1.00 96.06 197 THR A CA 1
ATOM 1600 C C . THR A 1 197 ? -17.135 -1.635 27.730 1.00 96.06 197 THR A C 1
ATOM 1602 O O . THR A 1 197 ? -17.846 -0.953 28.469 1.00 96.06 197 THR A O 1
ATOM 1605 N N . TYR A 1 198 ? -16.898 -1.305 26.468 1.00 96.81 198 TYR A N 1
ATOM 1606 C CA . TYR A 1 198 ? -17.535 -0.178 25.802 1.00 96.81 198 TYR A CA 1
ATOM 1607 C C . TYR A 1 198 ? -17.943 -0.569 24.384 1.00 96.81 198 TYR A C 1
ATOM 1609 O O . TYR A 1 198 ? -17.312 -1.415 23.749 1.00 96.81 198 TYR A O 1
ATOM 1617 N N . LEU A 1 199 ? -19.021 0.031 23.884 1.00 97.19 199 LEU A N 1
ATOM 1618 C CA . LEU A 1 199 ? -19.395 -0.098 22.479 1.00 97.19 199 LEU A CA 1
ATOM 1619 C C . LEU A 1 199 ? -18.624 0.946 21.685 1.00 97.19 199 LEU A C 1
ATOM 1621 O O . LEU A 1 199 ? -18.755 2.139 21.943 1.00 97.19 199 LEU A O 1
ATOM 1625 N N . VAL A 1 200 ? -17.820 0.503 20.727 1.00 97.88 200 VAL A N 1
ATOM 1626 C CA . VAL A 1 200 ? -17.028 1.386 19.875 1.00 97.88 200 VAL A CA 1
ATOM 1627 C C . VAL A 1 200 ? -17.980 2.282 19.081 1.00 97.88 200 VAL A C 1
ATOM 1629 O O . VAL A 1 200 ? -18.717 1.816 18.212 1.00 97.88 200 VAL A O 1
ATOM 1632 N N . ASN A 1 201 ? -17.996 3.571 19.411 1.00 97.06 201 ASN A N 1
ATOM 1633 C CA . ASN A 1 201 ? -18.769 4.606 18.731 1.00 97.06 201 ASN A CA 1
ATOM 1634 C C . ASN A 1 201 ? -18.196 5.992 19.075 1.00 97.06 201 ASN A C 1
ATOM 1636 O O . ASN A 1 201 ? -17.381 6.118 19.990 1.00 97.06 201 ASN A O 1
ATOM 1640 N N . LYS A 1 202 ? -18.623 7.041 18.367 1.00 95.50 202 LYS A N 1
ATOM 1641 C CA . LYS A 1 202 ? -18.265 8.425 18.706 1.00 95.50 202 LYS A CA 1
ATOM 1642 C C . LYS A 1 202 ? -18.758 8.793 20.107 1.00 95.50 202 LYS A C 1
ATOM 1644 O O . LYS A 1 202 ? -19.829 8.365 20.529 1.00 95.50 202 LYS A O 1
ATOM 1649 N N . ASN A 1 203 ? -17.991 9.640 20.787 1.00 95.88 203 ASN A N 1
ATOM 1650 C CA . ASN A 1 203 ? -18.244 10.170 22.128 1.00 95.88 203 ASN A CA 1
ATOM 1651 C C . ASN A 1 203 ? -18.313 9.105 23.236 1.00 95.88 203 ASN A C 1
ATOM 1653 O O . ASN A 1 203 ? -18.936 9.326 24.272 1.00 95.88 203 ASN A O 1
ATOM 1657 N N . ILE A 1 204 ? -17.667 7.954 23.032 1.00 97.50 204 ILE A N 1
ATOM 1658 C CA . ILE A 1 204 ? -17.581 6.883 24.030 1.00 97.50 204 ILE A CA 1
ATOM 1659 C C . ILE A 1 204 ? -16.213 6.895 24.705 1.00 97.50 204 ILE A C 1
ATOM 1661 O O . ILE A 1 204 ? -15.187 7.024 24.035 1.00 97.50 204 ILE A O 1
ATOM 1665 N N . GLU A 1 205 ? -16.211 6.754 26.030 1.00 97.50 205 GLU A N 1
ATOM 1666 C CA . GLU A 1 205 ? -15.002 6.633 26.845 1.00 97.50 205 GLU A CA 1
ATOM 1667 C C . GLU A 1 205 ? -14.332 5.271 26.664 1.00 97.50 205 GLU A C 1
ATOM 1669 O O . GLU A 1 205 ? -14.999 4.235 26.714 1.00 97.50 205 GLU A O 1
ATOM 1674 N N . VAL A 1 206 ? -13.008 5.271 26.503 1.00 96.94 206 VAL A N 1
ATOM 1675 C CA . VAL A 1 206 ? -12.249 4.061 26.127 1.00 96.94 206 VAL A CA 1
ATOM 1676 C C . VAL A 1 206 ? -11.351 3.502 27.230 1.00 96.94 206 VAL A C 1
ATOM 1678 O O . VAL A 1 206 ? -10.996 2.326 27.185 1.00 96.94 206 VAL A O 1
ATOM 1681 N N . PHE A 1 207 ? -11.009 4.311 28.233 1.00 97.25 207 PHE A N 1
ATOM 1682 C CA . PHE A 1 207 ? -10.211 3.888 29.387 1.00 97.25 207 PHE A CA 1
ATOM 1683 C C . PHE A 1 207 ? -11.082 3.823 30.645 1.00 97.25 207 PHE A C 1
ATOM 1685 O O . PHE A 1 207 ? -12.092 4.520 30.745 1.00 97.25 207 PHE A O 1
ATOM 1692 N N . ALA A 1 208 ? -10.700 2.977 31.602 1.00 96.25 208 ALA A N 1
ATOM 1693 C CA . ALA A 1 208 ? -11.456 2.788 32.848 1.00 96.25 208 ALA A CA 1
ATOM 1694 C C . ALA A 1 208 ? -11.291 3.955 33.844 1.00 96.25 208 ALA A C 1
ATOM 1696 O O . ALA A 1 208 ? -12.133 4.173 34.706 1.00 96.25 208 ALA A O 1
ATOM 1697 N N . ASP A 1 209 ? -10.202 4.712 33.726 1.00 96.44 209 ASP A N 1
ATOM 1698 C CA . ASP A 1 209 ? -9.723 5.695 34.705 1.00 96.44 209 ASP A CA 1
ATOM 1699 C C . ASP A 1 209 ? -9.622 7.124 34.141 1.00 96.44 209 ASP A C 1
ATOM 1701 O O . ASP A 1 209 ? -9.066 8.012 34.785 1.00 96.44 209 ASP A O 1
ATOM 1705 N N . THR A 1 210 ? -10.152 7.375 32.937 1.00 95.12 210 THR A N 1
ATOM 1706 C CA . THR A 1 210 ? -10.167 8.713 32.325 1.00 95.12 210 THR A CA 1
ATOM 1707 C C . THR A 1 210 ? -11.462 8.970 31.559 1.00 95.12 210 THR A C 1
ATOM 1709 O O . THR A 1 210 ? -12.129 8.038 31.123 1.00 95.12 210 THR A O 1
ATOM 1712 N N . SER A 1 211 ? -11.761 10.244 31.306 1.00 95.75 211 SER A N 1
ATOM 1713 C CA . SER A 1 211 ? -12.880 10.692 30.465 1.00 95.75 211 SER A CA 1
ATOM 1714 C C . SER A 1 211 ? -12.505 10.866 28.985 1.00 95.75 211 SER A C 1
ATOM 1716 O O . SER A 1 211 ? -13.178 11.580 28.242 1.00 95.75 211 SER A O 1
ATOM 1718 N N . VAL A 1 212 ? -11.402 10.259 28.526 1.00 96.62 212 VAL A N 1
ATOM 1719 C CA . VAL A 1 212 ? -10.979 10.357 27.121 1.00 96.62 212 VAL A CA 1
ATOM 1720 C C . VAL A 1 212 ? -11.971 9.613 26.234 1.00 96.62 212 VAL A C 1
ATOM 1722 O O . VAL A 1 212 ? -12.196 8.414 26.405 1.00 96.62 212 VAL A O 1
ATOM 1725 N N . GLN A 1 213 ? -12.520 10.324 25.250 1.00 96.94 213 GLN A N 1
ATOM 1726 C CA . GLN A 1 213 ? -13.559 9.822 24.354 1.00 96.94 213 GLN A CA 1
ATOM 1727 C C . GLN A 1 213 ? -13.090 9.711 22.903 1.00 96.94 213 GLN A C 1
ATOM 1729 O O . GLN A 1 213 ? -12.224 10.465 22.446 1.00 96.94 213 GLN A O 1
ATOM 1734 N N . ILE A 1 214 ? -13.725 8.802 22.163 1.00 97.50 214 ILE A N 1
ATOM 1735 C CA . ILE A 1 214 ? -13.598 8.689 20.707 1.00 97.50 214 ILE A CA 1
ATOM 1736 C C . ILE A 1 214 ? -14.188 9.940 20.051 1.00 97.50 214 ILE A C 1
ATOM 1738 O O . ILE A 1 214 ? -15.375 10.216 20.187 1.00 97.50 214 ILE A O 1
ATOM 1742 N N . LYS A 1 215 ? -13.373 10.669 19.292 1.00 93.19 215 LYS A N 1
ATOM 1743 C CA . LYS A 1 215 ? -13.806 11.805 18.472 1.00 93.19 215 LYS A CA 1
ATOM 1744 C C . LYS A 1 215 ? -14.387 11.325 17.143 1.00 93.19 215 LYS A C 1
ATOM 1746 O O . LYS A 1 215 ? -15.498 11.679 16.770 1.00 93.19 215 LYS A O 1
ATOM 1751 N N . GLU A 1 216 ? -13.627 10.491 16.443 1.00 92.81 216 GLU A N 1
ATOM 1752 C CA . GLU A 1 216 ? -13.959 9.939 15.129 1.00 92.81 216 GLU A CA 1
ATOM 1753 C C . GLU A 1 216 ? -13.554 8.465 15.081 1.00 92.81 216 GLU A C 1
ATOM 1755 O O . GLU A 1 216 ? -12.568 8.074 15.704 1.00 92.81 216 GLU A O 1
ATOM 1760 N N . VAL A 1 217 ? -14.302 7.643 14.344 1.00 95.06 217 VAL A N 1
ATOM 1761 C CA . VAL A 1 217 ? -14.040 6.204 14.200 1.00 95.06 217 VAL A CA 1
ATOM 1762 C C . VAL A 1 217 ? -14.524 5.702 12.843 1.00 95.06 217 VAL A C 1
ATOM 1764 O O . VAL A 1 217 ? -15.550 6.157 12.339 1.00 95.06 217 VAL A O 1
ATOM 1767 N N . ALA A 1 218 ? -13.777 4.771 12.251 1.00 91.88 218 ALA A N 1
ATOM 1768 C CA . ALA A 1 218 ? -14.144 4.099 11.016 1.00 91.88 218 ALA A CA 1
ATOM 1769 C C . ALA A 1 218 ? -15.453 3.322 11.202 1.00 91.88 218 ALA A C 1
ATOM 1771 O O . ALA A 1 218 ? -15.601 2.559 12.157 1.00 91.88 218 ALA A O 1
ATOM 1772 N N . GLU A 1 219 ? -16.385 3.476 10.262 1.00 90.50 219 GLU A N 1
ATOM 1773 C CA . GLU A 1 219 ? -17.716 2.858 10.316 1.00 90.50 219 GLU A CA 1
ATOM 1774 C C . GLU A 1 219 ? -17.663 1.326 10.454 1.00 90.50 219 GLU A C 1
ATOM 1776 O O . GLU A 1 219 ? -18.522 0.735 11.100 1.00 90.50 219 GLU A O 1
ATOM 1781 N N . GLN A 1 220 ? -16.613 0.682 9.932 1.00 91.88 220 GLN A N 1
ATOM 1782 C CA . GLN A 1 220 ? -16.376 -0.757 10.066 1.00 91.88 220 GLN A CA 1
ATOM 1783 C C . GLN A 1 220 ? -16.190 -1.205 11.524 1.00 91.88 220 GLN A C 1
ATOM 1785 O O . GLN A 1 220 ? -16.488 -2.347 11.854 1.00 91.88 220 GLN A O 1
ATOM 1790 N N . LEU A 1 221 ? -15.681 -0.334 12.398 1.00 96.06 221 LEU A N 1
ATOM 1791 C CA . LEU A 1 221 ? -15.420 -0.651 13.806 1.00 96.06 221 LEU A CA 1
ATOM 1792 C C . LEU A 1 221 ? -16.619 -0.348 14.711 1.00 96.06 221 LEU A C 1
ATOM 1794 O O . LEU A 1 221 ? -16.624 -0.757 15.873 1.00 96.06 221 LEU A O 1
ATOM 1798 N N . VAL A 1 222 ? -17.617 0.384 14.209 1.00 95.81 222 VAL A N 1
ATOM 1799 C CA . VAL A 1 222 ? -18.763 0.823 15.010 1.00 95.81 222 VAL A CA 1
ATOM 1800 C C . VAL A 1 222 ? -19.570 -0.383 15.485 1.00 95.81 222 VAL A C 1
ATOM 1802 O O . VAL A 1 222 ? -19.934 -1.257 14.704 1.00 95.81 222 VAL A O 1
ATOM 1805 N N . GLY A 1 223 ? -19.875 -0.413 16.782 1.00 95.25 223 GLY A N 1
ATOM 1806 C CA . GLY A 1 223 ? -20.650 -1.483 17.413 1.00 95.25 223 GLY A CA 1
ATOM 1807 C C . GLY A 1 223 ? -19.820 -2.659 17.929 1.00 95.25 223 GLY A C 1
ATOM 1808 O O . GLY A 1 223 ? -20.371 -3.520 18.616 1.00 95.25 223 GLY A O 1
ATOM 1809 N N . LEU A 1 224 ? -18.505 -2.686 17.680 1.00 97.31 224 LEU A N 1
ATOM 1810 C CA . LEU A 1 224 ? -17.623 -3.641 18.345 1.00 97.31 224 LEU A CA 1
ATOM 1811 C C . LEU A 1 224 ? -17.604 -3.414 19.861 1.00 97.31 224 LEU A C 1
ATOM 1813 O O . LEU A 1 224 ? -17.780 -2.295 20.344 1.00 97.31 224 LEU A O 1
ATOM 1817 N N . ARG A 1 225 ? -17.388 -4.491 20.622 1.00 97.50 225 ARG A N 1
ATOM 1818 C CA . ARG A 1 225 ? -17.313 -4.446 22.086 1.00 97.50 225 ARG A CA 1
ATOM 1819 C C . ARG A 1 225 ? -15.853 -4.405 22.533 1.00 97.50 225 ARG A C 1
ATOM 1821 O O . ARG A 1 225 ? -15.213 -5.447 22.665 1.00 97.50 225 ARG A O 1
ATOM 1828 N N . GLY A 1 226 ? -15.350 -3.196 22.760 1.00 97.12 226 GLY A N 1
ATOM 1829 C CA . GLY A 1 226 ? -14.023 -2.957 23.314 1.00 97.12 226 GLY A CA 1
ATOM 1830 C C . GLY A 1 226 ? -13.953 -3.243 24.812 1.00 97.12 226 GLY A C 1
ATOM 1831 O O . GLY A 1 226 ? -14.976 -3.332 25.492 1.00 97.12 226 GLY A O 1
ATOM 1832 N N . ILE A 1 227 ? -12.734 -3.380 25.330 1.00 97.50 227 ILE A N 1
ATOM 1833 C CA . ILE A 1 227 ? -12.457 -3.632 26.752 1.00 97.50 227 ILE A CA 1
ATOM 1834 C C . ILE A 1 227 ? -11.851 -2.363 27.339 1.00 97.50 227 ILE A C 1
ATOM 1836 O O . ILE A 1 227 ? -10.838 -1.880 26.826 1.00 97.50 227 ILE A O 1
ATOM 1840 N N . LYS A 1 228 ? -12.464 -1.814 28.394 1.00 96.62 228 LYS A N 1
ATOM 1841 C CA . LYS A 1 228 ? -11.884 -0.677 29.112 1.00 96.62 228 LYS A CA 1
ATOM 1842 C C . LYS A 1 228 ? -10.733 -1.194 29.961 1.00 96.62 228 LYS A C 1
ATOM 1844 O O . LYS A 1 228 ? -10.913 -2.072 30.796 1.00 96.62 228 LYS A O 1
ATOM 1849 N N . ILE A 1 229 ? -9.554 -0.626 29.751 1.00 95.88 229 ILE A N 1
ATOM 1850 C CA . ILE A 1 229 ? -8.365 -0.911 30.552 1.00 95.88 229 ILE A CA 1
ATOM 1851 C C . ILE A 1 229 ? -7.885 0.414 31.138 1.00 95.88 229 ILE A C 1
ATOM 1853 O O . ILE A 1 229 ? -8.000 1.458 30.496 1.00 95.88 229 ILE A O 1
ATOM 1857 N N . SER A 1 230 ? -7.402 0.394 32.381 1.00 96.88 230 SER A N 1
ATOM 1858 C CA . SER A 1 230 ? -6.840 1.586 33.024 1.00 96.88 230 SER A CA 1
ATOM 1859 C C . SER A 1 230 ? -5.618 2.079 32.253 1.00 96.88 230 SER A C 1
ATOM 1861 O O . SER A 1 230 ? -4.640 1.348 32.077 1.00 96.88 230 SER A O 1
ATOM 1863 N N . LYS A 1 231 ? -5.660 3.344 31.842 1.00 96.00 231 LYS A N 1
ATOM 1864 C CA . LYS A 1 231 ? -4.562 4.056 31.200 1.00 96.00 231 LYS A CA 1
ATOM 1865 C C . LYS A 1 231 ? -3.321 4.071 32.094 1.00 96.00 231 LYS A C 1
ATOM 1867 O O . LYS A 1 231 ? -2.208 3.817 31.635 1.00 96.00 231 LYS A O 1
ATOM 1872 N N . GLU A 1 232 ? -3.507 4.317 33.390 1.00 96.56 232 GLU A N 1
ATOM 1873 C CA . GLU A 1 232 ? -2.423 4.319 34.372 1.00 96.56 232 GLU A CA 1
ATOM 1874 C C . GLU A 1 232 ? -1.745 2.941 34.476 1.00 96.56 232 GLU A C 1
ATOM 1876 O O . GLU A 1 232 ? -0.511 2.846 34.484 1.00 96.56 232 GLU A O 1
ATOM 1881 N N . LYS A 1 233 ? -2.534 1.858 34.496 1.00 95.25 233 LYS A N 1
ATOM 1882 C CA . LYS A 1 233 ? -2.034 0.473 34.502 1.00 95.25 233 LYS A CA 1
ATOM 1883 C C . LYS A 1 233 ? -1.220 0.175 33.241 1.00 95.25 233 LYS A C 1
ATOM 1885 O O . LYS A 1 233 ? -0.102 -0.335 33.355 1.00 95.25 233 LYS A O 1
ATOM 1890 N N . GLN A 1 234 ? -1.726 0.561 32.067 1.00 97.25 234 GLN A N 1
ATOM 1891 C CA . GLN A 1 234 ? -1.029 0.376 30.788 1.00 97.25 234 GLN A CA 1
ATOM 1892 C C . GLN A 1 234 ? 0.356 1.037 30.774 1.00 97.25 234 GLN A C 1
ATOM 1894 O O . GLN A 1 234 ? 1.335 0.425 30.344 1.00 97.25 234 GLN A O 1
ATOM 1899 N N . LEU A 1 235 ? 0.467 2.260 31.299 1.00 96.44 235 LEU A N 1
ATOM 1900 C CA . LEU A 1 235 ? 1.737 2.989 31.378 1.00 96.44 235 LEU A CA 1
ATOM 1901 C C . LEU A 1 235 ? 2.741 2.329 32.338 1.00 96.44 235 LEU A C 1
ATOM 1903 O O . LEU A 1 235 ? 3.937 2.262 32.050 1.00 96.44 235 LEU A O 1
ATOM 1907 N N . LYS A 1 236 ? 2.274 1.824 33.486 1.00 95.50 236 LYS A N 1
ATOM 1908 C CA . LYS A 1 236 ? 3.154 1.282 34.534 1.00 95.50 236 LYS A CA 1
ATOM 1909 C C . LYS A 1 236 ? 3.637 -0.136 34.240 1.00 95.50 236 LYS A C 1
ATOM 1911 O O . LYS A 1 236 ? 4.836 -0.415 34.375 1.00 95.50 236 LYS A O 1
ATOM 1916 N N . VAL A 1 237 ? 2.716 -1.026 33.872 1.00 95.56 237 VAL A N 1
ATOM 1917 C CA . VAL A 1 237 ? 2.960 -2.479 33.803 1.00 95.56 237 VAL A CA 1
ATOM 1918 C C . VAL A 1 237 ? 2.596 -3.110 32.459 1.00 95.56 237 VAL A C 1
ATOM 1920 O O . VAL A 1 237 ? 2.946 -4.264 32.238 1.00 95.56 237 VAL A O 1
ATOM 1923 N N . GLY A 1 238 ? 1.971 -2.361 31.548 1.00 95.69 238 GLY A N 1
ATOM 1924 C CA . GLY A 1 238 ? 1.503 -2.866 30.257 1.00 95.69 238 GLY A CA 1
ATOM 1925 C C . GLY A 1 238 ? 0.075 -3.397 30.301 1.00 95.69 238 GLY A C 1
ATOM 1926 O O . GLY A 1 238 ? -0.682 -3.117 31.234 1.00 95.69 238 GLY A O 1
ATOM 1927 N N . THR A 1 239 ? -0.306 -4.142 29.264 1.00 96.88 239 THR A N 1
ATOM 1928 C CA . THR A 1 239 ? -1.681 -4.635 29.090 1.00 96.88 239 THR A CA 1
ATOM 1929 C C . THR A 1 239 ? -1.704 -6.158 29.057 1.00 96.88 239 THR A C 1
ATOM 1931 O O . THR A 1 239 ? -1.118 -6.761 28.164 1.00 96.88 239 THR A O 1
ATOM 1934 N N . GLU A 1 240 ? -2.419 -6.783 29.991 1.00 97.06 240 GLU A N 1
ATOM 1935 C CA . GLU A 1 240 ? -2.686 -8.225 29.978 1.00 97.06 240 GLU A CA 1
ATOM 1936 C C . GLU A 1 240 ? -4.162 -8.461 29.652 1.00 97.06 240 GLU A C 1
ATOM 1938 O O . GLU A 1 240 ? -5.038 -7.907 30.313 1.00 97.06 240 GLU A O 1
ATOM 1943 N N . ILE A 1 241 ? -4.448 -9.321 28.675 1.00 97.19 241 ILE A N 1
ATOM 1944 C CA . ILE A 1 241 ? -5.810 -9.717 28.306 1.00 97.19 241 ILE A CA 1
ATOM 1945 C C . ILE A 1 241 ? -5.896 -11.236 28.404 1.00 97.19 241 ILE A C 1
ATOM 1947 O O . ILE A 1 241 ? -5.303 -11.959 27.599 1.00 97.19 241 ILE A O 1
ATOM 1951 N N . LYS A 1 242 ? -6.644 -11.724 29.394 1.00 97.81 242 LYS A N 1
ATOM 1952 C CA . LYS A 1 242 ? -6.947 -13.146 29.581 1.00 97.81 242 LYS A CA 1
ATOM 1953 C C . LYS A 1 242 ? -8.358 -13.405 29.100 1.00 97.81 242 LYS A C 1
ATOM 1955 O O . LYS A 1 242 ? -9.290 -12.746 29.552 1.00 97.81 242 LYS A O 1
ATOM 1960 N N . PHE A 1 243 ? -8.536 -14.369 28.209 1.00 98.00 243 PHE A N 1
ATOM 1961 C CA . PHE A 1 243 ? -9.854 -14.659 27.657 1.00 98.00 243 PHE A CA 1
ATOM 1962 C C . PHE A 1 243 ? -10.009 -16.121 27.252 1.00 98.00 243 PHE A C 1
ATOM 1964 O O . PHE A 1 243 ? -9.032 -16.852 27.099 1.00 98.00 243 PHE A O 1
ATOM 1971 N N . SER A 1 244 ? -11.258 -16.546 27.075 1.00 97.75 244 SER A N 1
ATOM 1972 C CA . SER A 1 244 ? -11.615 -17.863 26.559 1.00 97.75 244 SER A CA 1
ATOM 1973 C C . SER A 1 244 ? -12.660 -17.749 25.455 1.00 97.75 244 SER A C 1
ATOM 1975 O O . SER A 1 244 ? -13.639 -17.011 25.587 1.00 97.75 244 SER A O 1
ATOM 1977 N N . THR A 1 245 ? -12.457 -18.492 24.370 1.00 97.38 245 THR A N 1
ATOM 1978 C CA . THR A 1 245 ? -13.335 -18.505 23.197 1.00 97.38 245 THR A CA 1
ATOM 1979 C C . THR A 1 245 ? -13.607 -19.931 22.719 1.00 97.38 245 THR A C 1
ATOM 1981 O O . THR A 1 245 ? -12.746 -20.809 22.791 1.00 97.38 245 THR A O 1
ATOM 1984 N N . LYS A 1 246 ? -14.823 -20.166 22.215 1.00 96.25 246 LYS A N 1
ATOM 1985 C CA . LYS A 1 246 ? -15.255 -21.455 21.647 1.00 96.25 246 LYS A CA 1
ATOM 1986 C C . LYS A 1 246 ? -14.960 -21.582 20.151 1.00 96.25 246 LYS A C 1
ATOM 1988 O O . LYS A 1 246 ? -15.016 -22.685 19.618 1.00 96.25 246 LYS A O 1
ATOM 1993 N N . VAL A 1 247 ? -14.668 -20.469 19.484 1.00 96.25 247 VAL A N 1
ATOM 1994 C CA . VAL A 1 247 ? -14.358 -20.403 18.050 1.00 96.25 247 VAL A CA 1
ATOM 1995 C C . VAL A 1 247 ? -13.038 -19.656 17.840 1.00 96.25 247 VAL A C 1
ATOM 1997 O O . VAL A 1 247 ? -12.638 -18.889 18.720 1.00 96.25 247 VAL A O 1
ATOM 2000 N N . PRO A 1 248 ? -12.337 -19.865 16.715 1.00 97.44 248 PRO A N 1
ATOM 2001 C CA . PRO A 1 248 ? -11.224 -19.004 16.333 1.00 97.44 248 PRO A CA 1
ATOM 2002 C C . PRO A 1 248 ? -11.675 -17.544 16.198 1.00 97.44 248 PRO A C 1
ATOM 2004 O O . PRO A 1 248 ? -12.734 -17.266 15.633 1.00 97.44 248 PRO A O 1
ATOM 2007 N N . VAL A 1 249 ? -10.879 -16.615 16.722 1.00 98.00 249 VAL A N 1
ATOM 2008 C CA . VAL A 1 249 ? -11.194 -15.179 16.747 1.00 98.00 249 VAL A CA 1
ATOM 2009 C C . VAL A 1 249 ? -9.976 -14.341 16.395 1.00 98.00 249 VAL A C 1
ATOM 2011 O O . VAL A 1 249 ? -8.834 -14.764 16.585 1.00 98.00 249 VAL A O 1
ATOM 2014 N N . LYS A 1 250 ? -10.225 -13.104 15.969 1.00 97.81 250 LYS A N 1
ATOM 2015 C CA . LYS A 1 250 ? -9.214 -12.047 15.916 1.00 97.81 250 LYS A CA 1
ATOM 2016 C C . LYS A 1 250 ? -9.525 -10.994 16.969 1.00 97.81 250 LYS A C 1
ATOM 2018 O O . LYS A 1 250 ? -10.648 -10.499 17.037 1.00 97.81 250 LYS A O 1
ATOM 2023 N N . LEU A 1 251 ? -8.528 -10.633 17.766 1.00 97.81 251 LEU A N 1
ATOM 2024 C CA . LEU A 1 251 ? -8.573 -9.484 18.664 1.00 97.81 251 LEU A CA 1
ATOM 2025 C C . LEU A 1 251 ? -8.044 -8.252 17.929 1.00 97.81 251 LEU A C 1
ATOM 2027 O O . LEU A 1 251 ? -6.923 -8.273 17.415 1.00 97.81 251 LEU A O 1
ATOM 2031 N N . LEU A 1 252 ? -8.838 -7.184 17.890 1.00 98.19 252 LEU A N 1
ATOM 2032 C CA . LEU A 1 252 ? -8.450 -5.914 17.287 1.00 98.19 252 LEU A CA 1
ATOM 2033 C C . LEU A 1 252 ? -7.829 -4.991 18.340 1.00 98.19 252 LEU A C 1
ATOM 2035 O O . LEU A 1 252 ? -8.460 -4.669 19.351 1.00 98.19 252 LEU A O 1
ATOM 2039 N N . VAL A 1 253 ? -6.594 -4.554 18.086 1.00 98.31 253 VAL A N 1
ATOM 2040 C CA . VAL A 1 253 ? -5.825 -3.673 18.978 1.00 98.31 253 VAL A CA 1
ATOM 2041 C C . VAL A 1 253 ? -5.430 -2.404 18.230 1.00 98.31 253 VAL A C 1
ATOM 2043 O O . VAL A 1 253 ? -4.891 -2.467 17.126 1.00 98.31 253 VAL A O 1
ATOM 2046 N N . GLY A 1 254 ? -5.716 -1.253 18.833 1.00 97.94 254 GLY A N 1
ATOM 2047 C CA . GLY A 1 254 ? -5.389 0.071 18.325 1.00 97.94 254 GLY A CA 1
ATOM 2048 C C . GLY A 1 254 ? -4.084 0.617 18.908 1.00 97.94 254 GLY A C 1
ATOM 2049 O O . GLY A 1 254 ? -3.941 0.694 20.128 1.00 97.94 254 GLY A O 1
ATOM 2050 N N . PHE A 1 255 ? -3.173 1.052 18.039 1.00 97.75 255 PHE A N 1
ATOM 2051 C CA . PHE A 1 255 ? -1.897 1.684 18.377 1.00 97.75 255 PHE A CA 1
ATOM 2052 C C . PHE A 1 255 ? -1.867 3.126 17.878 1.00 97.75 255 PHE A C 1
ATOM 2054 O O . PHE A 1 255 ? -2.203 3.395 16.724 1.00 97.75 255 PHE A O 1
ATOM 2061 N N . PHE A 1 256 ? -1.449 4.061 18.728 1.00 96.31 256 PHE A N 1
ATOM 2062 C CA . PHE A 1 256 ? -1.332 5.466 18.350 1.00 96.31 256 PHE A CA 1
ATOM 2063 C C . PHE A 1 256 ? -0.237 5.664 17.295 1.00 96.31 256 PHE A C 1
ATOM 2065 O O . PHE A 1 256 ? 0.896 5.207 17.450 1.00 96.31 256 PHE A O 1
ATOM 2072 N N . ASN A 1 257 ? -0.569 6.379 16.223 1.00 90.62 257 ASN A N 1
ATOM 2073 C CA . ASN A 1 257 ? 0.301 6.671 15.089 1.00 90.62 257 ASN A CA 1
ATOM 2074 C C . ASN A 1 257 ? 1.244 7.848 15.400 1.00 90.62 257 ASN A C 1
ATOM 2076 O O . ASN A 1 257 ? 1.278 8.861 14.705 1.00 90.62 257 ASN A O 1
ATOM 2080 N N . GLN A 1 258 ? 1.972 7.740 16.510 1.00 90.06 258 GLN A N 1
ATOM 2081 C CA . GLN A 1 258 ? 2.989 8.695 16.929 1.00 90.06 258 GLN A CA 1
ATOM 2082 C C . GLN A 1 258 ? 4.020 7.985 17.804 1.00 90.06 258 GLN A C 1
ATOM 2084 O O . GLN A 1 258 ? 3.671 7.263 18.735 1.00 90.06 258 GLN A O 1
ATOM 2089 N N . LYS A 1 259 ? 5.308 8.235 17.555 1.00 87.56 259 LYS A N 1
ATOM 2090 C CA . LYS A 1 259 ? 6.365 7.777 18.462 1.00 87.56 259 LYS A CA 1
ATOM 2091 C C . LYS A 1 259 ? 6.347 8.636 19.726 1.00 87.56 259 LYS A C 1
ATOM 2093 O O . LYS A 1 259 ? 6.686 9.816 19.681 1.00 87.56 259 LYS A O 1
ATOM 2098 N N . ASN A 1 260 ? 5.939 8.047 20.844 1.00 90.94 260 ASN A N 1
ATOM 2099 C CA . ASN A 1 260 ? 5.941 8.670 22.164 1.00 90.94 260 ASN A CA 1
ATOM 2100 C C . ASN A 1 260 ? 6.092 7.559 23.218 1.00 90.94 260 ASN A C 1
ATOM 2102 O O . ASN A 1 260 ? 5.409 6.546 23.086 1.00 90.94 260 ASN A O 1
ATOM 2106 N N . PRO A 1 261 ? 6.936 7.715 24.256 1.00 90.19 261 PRO A N 1
ATOM 2107 C CA . PRO A 1 261 ? 7.091 6.706 25.311 1.00 90.19 261 PRO A CA 1
ATOM 2108 C C . PRO A 1 261 ? 5.800 6.389 26.082 1.00 90.19 261 PRO A C 1
ATOM 2110 O O . PRO A 1 261 ? 5.703 5.325 26.686 1.00 90.19 261 PRO A O 1
ATOM 2113 N N . ASN A 1 262 ? 4.809 7.284 26.060 1.00 94.69 262 ASN A N 1
ATOM 2114 C CA . ASN A 1 262 ? 3.507 7.041 26.677 1.00 94.69 262 ASN A CA 1
ATOM 2115 C C . ASN A 1 262 ? 2.617 6.116 25.837 1.00 94.69 262 ASN A C 1
ATOM 2117 O O . ASN A 1 262 ? 1.641 5.586 26.355 1.00 94.69 262 ASN A O 1
ATOM 2121 N N . TYR A 1 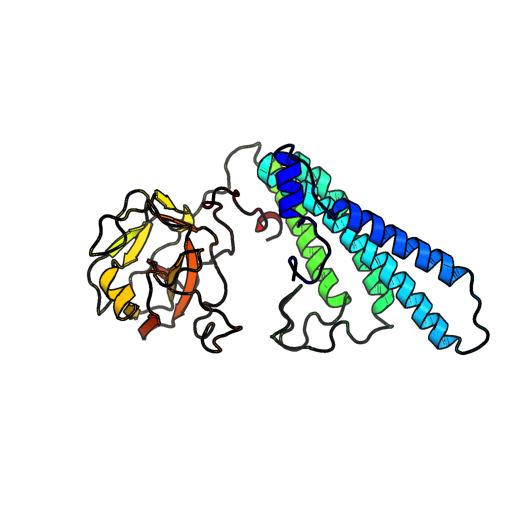263 ? 2.920 5.904 24.556 1.00 96.81 263 TYR A N 1
ATOM 2122 C CA . TYR A 1 263 ? 2.123 5.060 23.669 1.00 96.81 263 TYR A CA 1
ATOM 2123 C C . TYR A 1 263 ? 2.785 3.702 23.487 1.00 96.81 263 TYR A C 1
ATOM 2125 O O . TYR A 1 263 ? 4.006 3.597 23.372 1.00 96.81 263 TYR A O 1
ATOM 2133 N N . LEU A 1 264 ? 1.967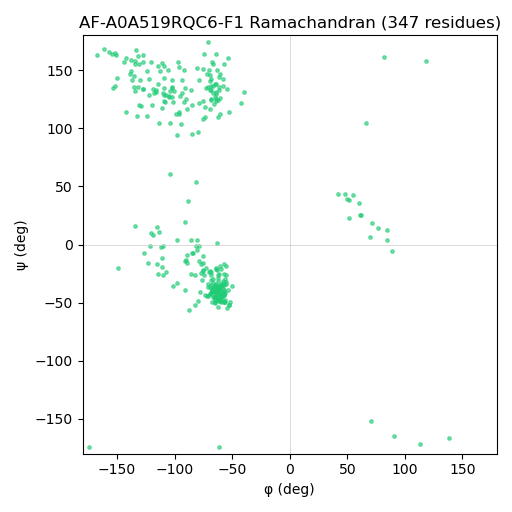 2.652 23.439 1.00 96.19 264 LEU A N 1
ATOM 2134 C CA . LEU A 1 264 ? 2.469 1.323 23.133 1.00 96.19 264 LEU A CA 1
ATOM 2135 C C . LEU A 1 264 ? 3.023 1.305 21.702 1.00 96.19 264 LEU A C 1
ATOM 2137 O O . LEU A 1 264 ? 2.339 1.705 20.758 1.00 96.19 264 LEU A O 1
ATOM 2141 N N . ALA A 1 265 ? 4.248 0.807 21.532 1.00 93.19 265 ALA A N 1
ATOM 2142 C CA . ALA A 1 265 ? 4.832 0.628 20.209 1.00 93.19 265 ALA A CA 1
ATOM 2143 C C . ALA A 1 265 ? 4.097 -0.484 19.429 1.00 93.19 265 ALA A C 1
ATOM 2145 O O . ALA A 1 265 ? 3.819 -1.543 20.002 1.00 93.19 265 ALA A O 1
ATOM 2146 N N . PRO A 1 266 ? 3.795 -0.283 18.132 1.00 91.62 266 PRO A N 1
ATOM 2147 C CA . PRO A 1 266 ? 3.197 -1.324 17.305 1.00 91.62 266 PRO A CA 1
ATOM 2148 C C . PRO A 1 266 ? 4.183 -2.480 17.066 1.00 91.62 266 PRO A C 1
ATOM 2150 O O . PRO A 1 266 ? 5.399 -2.277 17.126 1.00 91.62 266 PRO A O 1
ATOM 2153 N N . PRO A 1 267 ? 3.684 -3.688 16.757 1.00 85.19 267 PRO A N 1
ATOM 2154 C CA . PRO A 1 267 ? 4.531 -4.833 16.428 1.00 85.19 267 PRO A CA 1
ATOM 2155 C C . PRO A 1 267 ? 5.393 -4.556 15.181 1.00 85.19 267 PRO A C 1
ATOM 2157 O O . PRO A 1 267 ? 4.864 -4.214 14.126 1.00 85.19 267 PRO A O 1
ATOM 2160 N N . GLN A 1 268 ? 6.716 -4.732 15.290 1.00 80.88 268 GLN A N 1
ATOM 2161 C CA . GLN A 1 268 ? 7.689 -4.516 14.207 1.00 80.88 268 GLN A CA 1
ATOM 2162 C C . GLN A 1 268 ? 8.613 -5.727 14.056 1.00 80.88 268 GLN A C 1
ATOM 2164 O O . GLN A 1 268 ? 9.347 -6.081 14.975 1.00 80.88 268 GLN A O 1
ATOM 2169 N N . LEU A 1 269 ? 8.595 -6.360 12.881 1.00 71.94 269 LEU A N 1
ATOM 2170 C CA . LEU A 1 269 ? 9.399 -7.558 12.603 1.00 71.94 269 LEU A CA 1
ATOM 2171 C C . LEU A 1 269 ? 10.899 -7.261 12.503 1.00 71.94 269 LEU A C 1
ATOM 2173 O O . LEU A 1 269 ? 11.720 -8.154 12.693 1.00 71.94 269 LEU A O 1
ATOM 2177 N N . GLU A 1 270 ? 11.247 -6.019 12.182 1.00 71.06 270 GLU A N 1
ATOM 2178 C CA . GLU A 1 270 ? 12.616 -5.536 12.031 1.00 71.06 270 GLU A CA 1
ATOM 2179 C C . GLU A 1 270 ? 13.369 -5.507 13.372 1.00 71.06 270 GLU A C 1
ATOM 2181 O O . GLU A 1 270 ? 14.596 -5.574 13.386 1.00 71.06 270 GLU A O 1
ATOM 2186 N N . THR A 1 271 ? 12.644 -5.424 14.492 1.00 71.50 271 THR A N 1
ATOM 2187 C CA . THR A 1 271 ? 13.206 -5.296 15.846 1.00 71.50 271 THR A CA 1
ATOM 2188 C C . THR A 1 271 ? 12.754 -6.401 16.803 1.00 71.50 271 THR A C 1
ATOM 2190 O O . THR A 1 271 ? 13.403 -6.608 17.827 1.00 71.50 271 THR A O 1
ATOM 2193 N N . ASP A 1 272 ? 11.698 -7.149 16.467 1.00 72.25 272 ASP A N 1
ATOM 2194 C CA . ASP A 1 272 ? 11.164 -8.243 17.278 1.00 72.25 272 ASP A CA 1
ATOM 2195 C C . ASP A 1 272 ? 10.678 -9.413 16.403 1.00 72.25 272 ASP A C 1
ATOM 2197 O O . ASP A 1 272 ? 9.685 -9.332 15.678 1.00 72.25 272 ASP A O 1
ATOM 2201 N N . ALA A 1 273 ? 11.352 -10.561 16.516 1.00 68.75 273 ALA A N 1
ATOM 2202 C CA . ALA A 1 273 ? 10.993 -11.773 15.781 1.00 68.75 273 ALA A CA 1
ATOM 2203 C C . ALA A 1 273 ? 9.608 -12.338 16.168 1.00 68.75 273 ALA A C 1
ATOM 2205 O O . ALA A 1 273 ? 9.010 -13.075 15.383 1.00 68.75 273 ALA A O 1
ATOM 2206 N N . SER A 1 274 ? 9.085 -11.989 17.350 1.00 75.12 274 SER A N 1
ATOM 2207 C CA . SER A 1 274 ? 7.764 -12.405 17.837 1.00 75.12 274 SER A CA 1
ATOM 2208 C C . SER A 1 274 ? 6.616 -11.510 17.349 1.00 75.12 274 SER A C 1
ATOM 2210 O O . SER A 1 274 ? 5.439 -11.870 17.486 1.00 75.12 274 SER A O 1
ATOM 2212 N N . ALA A 1 275 ? 6.936 -10.391 16.686 1.00 70.12 275 ALA A N 1
ATOM 2213 C CA . ALA A 1 275 ? 5.988 -9.380 16.216 1.00 70.12 275 ALA A CA 1
ATOM 2214 C C . ALA A 1 275 ? 4.982 -9.873 15.159 1.00 70.12 275 ALA A C 1
ATOM 2216 O O . ALA A 1 275 ? 4.146 -9.099 14.696 1.00 70.12 275 ALA A O 1
ATOM 2217 N N . ASN A 1 276 ? 5.021 -11.149 14.771 1.00 84.00 276 ASN A N 1
ATOM 2218 C CA . ASN A 1 276 ? 4.015 -11.749 13.902 1.00 84.00 276 ASN A CA 1
ATOM 2219 C C . ASN A 1 276 ? 3.513 -13.127 14.366 1.00 84.00 276 ASN A C 1
ATOM 2221 O O . ASN A 1 276 ? 2.885 -13.831 13.577 1.00 84.00 276 ASN A O 1
ATOM 2225 N N . ASN A 1 277 ? 3.756 -13.518 15.623 1.00 81.94 277 ASN A N 1
ATOM 2226 C CA . ASN A 1 277 ? 3.291 -14.802 16.170 1.00 81.94 277 ASN A CA 1
ATOM 2227 C C . ASN A 1 277 ? 1.765 -14.989 16.083 1.00 81.94 277 ASN A C 1
ATOM 2229 O O . ASN A 1 277 ? 1.291 -16.118 16.019 1.00 81.94 277 ASN A O 1
ATOM 2233 N N . TYR A 1 278 ? 1.012 -13.890 16.038 1.00 86.31 278 TYR A N 1
ATOM 2234 C CA . TYR A 1 278 ? -0.448 -13.856 15.934 1.00 86.31 278 TYR A CA 1
ATOM 2235 C C . TYR A 1 278 ? -0.935 -13.256 14.601 1.00 86.31 278 TYR A C 1
ATOM 2237 O O . TYR A 1 278 ? -2.118 -12.947 14.459 1.00 86.31 278 TYR A O 1
ATOM 2245 N N . GLY A 1 279 ? -0.043 -13.049 13.623 1.00 83.25 279 GLY A N 1
ATOM 2246 C CA . GLY A 1 279 ? -0.367 -12.364 12.364 1.00 83.25 279 GLY A CA 1
ATOM 2247 C C . GLY A 1 279 ? -0.467 -10.833 12.472 1.00 83.25 279 GLY A C 1
ATOM 2248 O O . GLY A 1 279 ? -0.990 -10.191 11.562 1.00 83.25 279 GLY A O 1
ATOM 2249 N N . GLN A 1 280 ? 0.024 -10.251 13.570 1.00 87.12 280 GLN A N 1
ATOM 2250 C CA . GLN A 1 280 ? -0.223 -8.861 13.960 1.00 87.12 280 GLN A CA 1
ATOM 2251 C C . GLN A 1 280 ? 0.697 -7.816 13.319 1.00 87.12 280 GLN A C 1
ATOM 2253 O O . GLN A 1 280 ? 0.478 -6.627 13.522 1.00 87.12 280 GLN A O 1
ATOM 2258 N N . SER A 1 281 ? 1.738 -8.220 12.588 1.00 81.69 281 SER A N 1
ATOM 2259 C CA . SER A 1 281 ? 2.763 -7.283 12.088 1.00 81.69 281 SER A CA 1
ATOM 2260 C C . SER A 1 281 ? 2.237 -6.240 11.097 1.00 81.69 281 SER A C 1
ATOM 2262 O O . SER A 1 281 ? 2.862 -5.205 10.887 1.00 81.69 281 SER A O 1
ATOM 2264 N N . GLU A 1 282 ? 1.093 -6.509 10.475 1.00 84.12 282 GLU A N 1
ATOM 2265 C CA . GLU A 1 282 ? 0.516 -5.679 9.429 1.00 84.12 282 GLU A CA 1
ATOM 2266 C C . GLU A 1 282 ? -0.658 -4.867 9.975 1.00 84.12 282 GLU A C 1
ATOM 2268 O O . GLU A 1 282 ? -1.558 -5.410 10.625 1.00 84.12 282 GLU A O 1
ATOM 2273 N N . ILE A 1 283 ? -0.657 -3.567 9.678 1.00 88.31 283 ILE A N 1
ATOM 2274 C CA . ILE A 1 283 ? -1.792 -2.691 9.957 1.00 88.31 283 ILE A CA 1
ATOM 2275 C C . ILE A 1 283 ? -2.966 -3.153 9.092 1.00 88.31 283 ILE A C 1
ATOM 2277 O O . ILE A 1 283 ? -2.840 -3.278 7.877 1.00 88.31 283 ILE A O 1
ATOM 2281 N N . LYS A 1 284 ? -4.116 -3.401 9.717 1.00 89.94 284 LYS A N 1
ATOM 2282 C CA . LYS A 1 284 ? -5.358 -3.743 9.014 1.00 89.94 284 LYS A CA 1
ATOM 2283 C C . LYS A 1 284 ? -6.171 -2.503 8.690 1.00 89.94 284 LYS A C 1
ATOM 2285 O O . LYS A 1 284 ? -6.719 -2.409 7.604 1.00 89.94 284 LYS A O 1
ATOM 2290 N N . ILE A 1 285 ? -6.226 -1.534 9.600 1.00 91.75 285 ILE A N 1
ATOM 2291 C CA . ILE A 1 285 ? -6.884 -0.256 9.316 1.00 91.75 285 ILE A CA 1
ATOM 2292 C C . ILE A 1 285 ? -5.980 0.882 9.761 1.00 91.75 285 ILE A C 1
ATOM 2294 O O . ILE A 1 285 ? -5.774 1.073 10.960 1.00 91.75 285 ILE A O 1
ATOM 2298 N N . SER A 1 286 ? -5.436 1.633 8.810 1.00 87.62 286 SER A N 1
ATOM 2299 C CA . SER A 1 286 ? -4.640 2.828 9.102 1.00 87.62 286 SER A CA 1
ATOM 2300 C C . SER A 1 286 ? -5.559 3.999 9.444 1.00 87.62 286 SER A C 1
ATOM 2302 O O . SER A 1 286 ? -6.626 4.144 8.846 1.00 87.62 286 SER A O 1
ATOM 2304 N N . ASN A 1 287 ? -5.159 4.829 10.411 1.00 90.38 287 ASN A N 1
ATOM 2305 C CA . ASN A 1 287 ? -5.903 6.007 10.875 1.00 90.38 287 ASN A CA 1
ATOM 2306 C C . ASN A 1 287 ? -7.391 5.709 11.144 1.00 90.38 287 ASN A C 1
ATOM 2308 O O . ASN A 1 287 ? -8.280 6.450 10.729 1.00 90.38 287 ASN A O 1
ATOM 2312 N N . ALA A 1 288 ? -7.652 4.578 11.796 1.00 93.44 288 ALA A N 1
ATOM 2313 C CA . ALA A 1 288 ? -8.966 3.978 11.973 1.00 93.44 288 ALA A CA 1
ATOM 2314 C C . ALA A 1 288 ? -9.850 4.702 12.990 1.00 93.44 288 ALA A C 1
ATOM 2316 O O . ALA A 1 288 ? -11.073 4.598 12.917 1.00 93.44 288 ALA A O 1
ATOM 2317 N N . LEU A 1 289 ? -9.253 5.398 13.958 1.00 94.19 289 LEU A N 1
ATOM 2318 C CA . LEU A 1 289 ? -9.981 6.232 14.908 1.00 94.19 289 LEU A CA 1
ATOM 2319 C C . LEU A 1 289 ? -9.104 7.356 15.473 1.00 94.19 289 LEU A C 1
ATOM 2321 O O . LEU A 1 289 ? -7.878 7.304 15.385 1.00 94.19 289 LEU A O 1
ATOM 2325 N N . VAL A 1 290 ? -9.743 8.356 16.076 1.00 94.50 290 VAL A N 1
ATOM 2326 C CA . VAL A 1 290 ? -9.103 9.498 16.743 1.00 94.50 290 VAL A CA 1
ATOM 2327 C C . VAL A 1 290 ? -9.784 9.716 18.087 1.00 94.50 290 VAL A C 1
ATOM 2329 O O . VAL A 1 290 ? -11.013 9.776 18.145 1.00 94.50 290 VAL A O 1
ATOM 2332 N N . LEU A 1 291 ? -9.009 9.869 19.163 1.00 95.81 291 LEU A N 1
ATOM 2333 C CA . LEU A 1 291 ? -9.532 10.285 20.470 1.00 95.81 291 LEU A CA 1
ATOM 2334 C C . LEU A 1 291 ? -9.357 11.795 20.667 1.00 95.81 291 LEU A C 1
ATOM 2336 O O . LEU A 1 291 ? -8.483 12.422 20.064 1.00 95.81 291 LEU A O 1
ATOM 2340 N N . ASN A 1 292 ? -10.164 12.391 21.542 1.00 91.00 292 ASN A N 1
ATOM 2341 C CA . ASN A 1 292 ? -10.041 13.809 21.885 1.00 91.00 292 ASN A CA 1
ATOM 2342 C C . ASN A 1 292 ? -8.669 14.119 22.507 1.00 91.00 292 ASN A C 1
ATOM 2344 O O . ASN A 1 292 ? -8.384 13.693 23.622 1.00 91.00 292 ASN A O 1
ATOM 2348 N N . GLY A 1 293 ? -7.838 14.885 21.791 1.00 91.06 293 GLY A N 1
ATOM 2349 C CA . GLY A 1 293 ? -6.499 15.283 22.244 1.00 91.06 293 GLY A CA 1
ATOM 2350 C C . GLY A 1 293 ? -5.390 14.257 21.977 1.00 91.06 293 GLY A C 1
ATOM 2351 O O . GLY A 1 293 ? -4.300 14.412 22.519 1.00 91.06 293 GLY A O 1
ATOM 2352 N N . PHE A 1 294 ? -5.645 13.234 21.154 1.00 93.69 294 PHE A N 1
ATOM 2353 C CA . PHE A 1 294 ? -4.675 12.186 20.818 1.00 93.69 294 PHE A CA 1
ATOM 2354 C C . PHE A 1 294 ? -4.401 12.117 19.312 1.00 93.69 294 PHE A C 1
ATOM 2356 O O . PHE A 1 294 ? -5.248 12.528 18.511 1.00 93.69 294 PHE A O 1
ATOM 2363 N N . PRO A 1 295 ? -3.241 11.569 18.910 1.00 93.00 295 PRO A N 1
ATOM 2364 C CA . PRO A 1 295 ? -2.971 11.245 17.514 1.00 93.00 295 PRO A CA 1
ATOM 2365 C C . PRO A 1 295 ? -3.920 10.150 16.979 1.00 93.00 295 PRO A C 1
ATOM 2367 O O . PRO A 1 295 ? -4.550 9.430 17.763 1.00 93.00 295 PRO A O 1
ATOM 2370 N N . PRO A 1 296 ? -4.016 9.993 15.645 1.00 93.56 296 PRO A N 1
ATOM 2371 C CA . PRO A 1 296 ? -4.763 8.905 15.016 1.00 93.56 296 PRO A CA 1
ATOM 2372 C C . PRO A 1 296 ? -4.277 7.524 15.458 1.00 93.56 296 PRO A C 1
ATOM 2374 O O . PRO A 1 296 ? -3.120 7.353 15.833 1.00 93.56 296 PRO A O 1
ATOM 2377 N N . VAL A 1 297 ? -5.150 6.524 15.381 1.00 96.38 297 VAL A N 1
ATOM 2378 C CA . VAL A 1 297 ? -4.875 5.150 15.816 1.00 96.38 297 VAL A CA 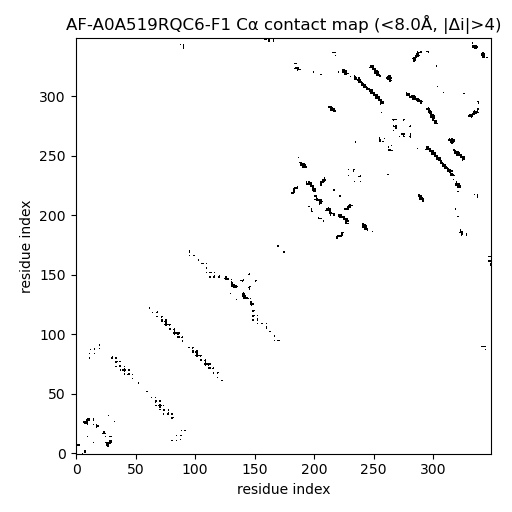1
ATOM 2379 C C . VAL A 1 297 ? -4.929 4.194 14.628 1.00 96.38 297 VAL A C 1
ATOM 2381 O O . VAL A 1 297 ? -5.904 4.188 13.880 1.00 96.38 297 VAL A O 1
ATOM 2384 N N . ASN A 1 298 ? -3.917 3.343 14.491 1.00 95.94 298 ASN A N 1
ATOM 2385 C CA . ASN A 1 298 ? -3.887 2.228 13.548 1.00 95.94 298 ASN A CA 1
ATOM 2386 C C . ASN A 1 298 ? -4.381 0.949 14.228 1.00 95.94 298 ASN A C 1
ATOM 2388 O O . ASN A 1 298 ? -4.045 0.697 15.383 1.00 95.94 298 ASN A O 1
ATOM 2392 N N . VAL A 1 299 ? -5.140 0.117 13.520 1.00 97.19 299 VAL A N 1
ATOM 2393 C CA . VAL A 1 299 ? -5.673 -1.148 14.045 1.00 97.19 299 VAL A CA 1
ATOM 2394 C C . VAL A 1 299 ? -4.909 -2.329 13.479 1.00 97.19 299 VAL A C 1
ATOM 2396 O O . VAL A 1 299 ? -4.798 -2.486 12.265 1.00 97.19 299 VAL A O 1
ATOM 2399 N N . HIS A 1 300 ? -4.442 -3.188 14.377 1.00 96.75 300 HIS A N 1
ATOM 2400 C CA . HIS A 1 300 ? -3.837 -4.482 14.086 1.00 96.75 300 HIS A CA 1
ATOM 2401 C C . HIS A 1 300 ? -4.761 -5.608 14.556 1.00 96.75 300 HIS A C 1
ATOM 2403 O O . HIS A 1 300 ? -5.580 -5.418 15.459 1.00 96.75 300 HIS A O 1
ATOM 2409 N N . ALA A 1 301 ? -4.613 -6.790 13.960 1.00 96.19 301 ALA A N 1
ATOM 2410 C CA . ALA A 1 301 ? -5.387 -7.975 14.313 1.00 96.19 301 ALA A CA 1
ATOM 2411 C C . ALA A 1 301 ? -4.476 -9.089 14.836 1.00 96.19 301 ALA A C 1
ATOM 2413 O O . ALA A 1 301 ? -3.485 -9.436 14.198 1.00 96.19 301 ALA A O 1
ATOM 2414 N N . TYR A 1 302 ? -4.841 -9.661 15.980 1.00 96.88 302 TYR A N 1
ATOM 2415 C CA . TYR A 1 302 ? -4.157 -10.786 16.611 1.00 96.88 302 TYR A CA 1
ATOM 2416 C C . TYR A 1 302 ? -5.059 -12.014 16.527 1.00 96.88 302 TYR A C 1
ATOM 2418 O O . TYR A 1 302 ? -6.156 -12.003 17.081 1.00 96.88 302 TYR A O 1
ATOM 2426 N N . SER A 1 303 ? -4.617 -13.055 15.829 1.00 95.94 303 SER A N 1
ATOM 2427 C CA . SER A 1 303 ? -5.416 -14.257 15.565 1.00 95.94 303 SER A CA 1
ATOM 2428 C C . SER A 1 303 ? -5.198 -15.307 16.652 1.00 95.94 303 SER A C 1
ATOM 2430 O O . SER A 1 303 ? -4.058 -15.595 17.020 1.00 95.94 303 SER A O 1
ATOM 2432 N N . PHE A 1 304 ? -6.285 -15.902 17.143 1.00 96.81 304 PHE A N 1
ATOM 2433 C CA . PHE A 1 304 ? -6.267 -16.926 18.185 1.00 96.81 304 PHE A CA 1
ATOM 2434 C C . PHE A 1 304 ? -7.200 -18.087 17.820 1.00 96.81 304 PHE A C 1
ATOM 2436 O O . PHE A 1 304 ? -8.338 -17.848 17.407 1.00 96.81 304 PHE A O 1
ATOM 2443 N N . PRO A 1 305 ? -6.777 -19.351 18.001 1.00 97.06 305 PRO A N 1
ATOM 2444 C CA . PRO A 1 305 ? -7.669 -20.496 17.842 1.00 97.06 305 PRO A CA 1
ATOM 2445 C C . PRO A 1 305 ? -8.696 -20.564 18.987 1.00 97.06 305 PRO A C 1
ATOM 2447 O O . PRO A 1 305 ? -8.618 -19.817 19.962 1.00 97.06 305 PRO A O 1
ATOM 2450 N N . ALA A 1 306 ? -9.650 -21.495 18.913 1.00 97.12 306 ALA A N 1
ATOM 2451 C CA . ALA A 1 306 ? -10.515 -21.799 20.055 1.00 97.12 306 ALA A CA 1
ATOM 2452 C C . ALA A 1 306 ? -9.676 -22.238 21.276 1.00 97.12 306 ALA A C 1
ATOM 2454 O O . ALA A 1 306 ? -8.676 -22.939 21.121 1.00 97.12 306 ALA A O 1
ATOM 2455 N N . GLY A 1 307 ? -10.071 -21.832 22.484 1.00 97.31 307 GLY A N 1
ATOM 2456 C CA . GLY A 1 307 ? -9.347 -22.140 23.720 1.00 97.31 307 GLY A CA 1
ATOM 2457 C C . GLY A 1 307 ? -9.250 -20.964 24.688 1.00 97.31 307 GLY A C 1
ATOM 2458 O O . GLY A 1 307 ? -9.957 -19.964 24.557 1.00 97.31 307 GLY A O 1
ATOM 2459 N N . THR A 1 308 ? -8.370 -21.108 25.678 1.00 97.94 308 THR A N 1
ATOM 2460 C CA . THR A 1 308 ? -8.062 -20.078 26.677 1.00 97.94 308 THR A CA 1
ATOM 2461 C C . THR A 1 308 ? -6.684 -19.500 26.401 1.00 97.94 308 THR A C 1
ATOM 2463 O O . THR A 1 308 ? -5.714 -20.244 26.281 1.00 97.94 308 THR A O 1
ATOM 2466 N N . HIS A 1 309 ? -6.607 -18.175 26.335 1.00 98.00 309 HIS A N 1
ATOM 2467 C CA . HIS A 1 309 ? -5.426 -17.441 25.896 1.00 98.00 309 HIS A CA 1
ATOM 2468 C C . HIS A 1 309 ? -5.070 -16.335 26.882 1.00 98.00 309 HIS A C 1
ATOM 2470 O O . HIS A 1 309 ? -5.916 -15.823 27.619 1.00 98.00 309 HIS A O 1
ATOM 2476 N N . THR A 1 310 ? -3.796 -15.958 26.883 1.00 97.38 310 THR A N 1
ATOM 2477 C CA . THR A 1 310 ? -3.291 -14.765 27.565 1.00 97.38 310 THR A CA 1
ATOM 2478 C C . THR A 1 310 ? -2.437 -13.993 26.574 1.00 97.38 310 THR A C 1
ATOM 2480 O O . THR A 1 310 ? -1.443 -14.521 26.080 1.00 97.38 310 THR A O 1
ATOM 2483 N N . LEU A 1 311 ? -2.821 -12.752 26.284 1.00 96.50 311 LEU A N 1
ATOM 2484 C CA . LEU A 1 311 ? -2.020 -11.820 25.499 1.00 96.50 311 LEU A CA 1
ATOM 2485 C C . LEU A 1 311 ? -1.404 -10.787 26.439 1.00 96.50 311 LEU A C 1
ATOM 2487 O O . LEU A 1 311 ? -2.125 -10.128 27.184 1.00 96.50 311 LEU A O 1
ATOM 2491 N N . ASN A 1 312 ? -0.084 -10.632 26.365 1.00 95.69 312 ASN A N 1
ATOM 2492 C CA . ASN A 1 312 ? 0.643 -9.564 27.038 1.00 95.69 312 ASN A CA 1
ATOM 2493 C C . ASN A 1 312 ? 1.132 -8.568 25.991 1.00 95.69 312 ASN A C 1
ATOM 2495 O O . ASN A 1 312 ? 1.855 -8.938 25.066 1.00 95.69 312 ASN A O 1
ATOM 2499 N N . LEU A 1 313 ? 0.740 -7.313 26.150 1.00 95.69 313 LEU A N 1
ATOM 2500 C CA . LEU A 1 313 ? 1.267 -6.185 25.402 1.00 95.69 313 LEU A CA 1
ATOM 2501 C C . LEU A 1 313 ? 2.192 -5.380 26.315 1.00 95.69 313 LEU A C 1
ATOM 2503 O O . LEU A 1 313 ? 1.999 -5.339 27.533 1.00 95.69 313 LEU A O 1
ATOM 2507 N N . GLY A 1 314 ? 3.198 -4.745 25.715 1.00 94.38 314 GLY A N 1
ATOM 2508 C CA . GLY A 1 314 ? 4.175 -3.928 26.429 1.00 94.38 314 GLY A CA 1
ATOM 2509 C C . GLY A 1 314 ? 3.566 -2.724 27.157 1.00 94.38 314 GLY A C 1
ATOM 2510 O O . GLY A 1 314 ? 2.350 -2.529 27.211 1.00 94.38 314 GLY A O 1
ATOM 2511 N N . LYS A 1 315 ? 4.441 -1.894 27.725 1.00 96.56 315 LYS A N 1
ATOM 2512 C CA . LYS A 1 315 ? 4.037 -0.645 28.376 1.00 96.56 315 LYS A CA 1
ATOM 2513 C C . LYS A 1 315 ? 3.602 0.391 27.348 1.00 96.56 315 LYS A C 1
ATOM 2515 O O . LYS A 1 315 ? 4.178 0.466 26.264 1.00 96.56 315 LYS A O 1
ATOM 2520 N N . GLY A 1 316 ? 2.638 1.209 27.744 1.00 96.94 316 GLY A N 1
ATOM 2521 C CA . GLY A 1 316 ? 2.123 2.305 26.938 1.00 96.94 316 GLY A CA 1
ATOM 2522 C C . GLY A 1 316 ? 0.643 2.152 26.617 1.00 96.94 316 GLY A C 1
ATOM 2523 O O . GLY A 1 316 ? 0.068 1.066 26.664 1.00 96.94 316 GLY A O 1
ATOM 2524 N N . GLU A 1 317 ? 0.027 3.282 26.309 1.00 97.31 317 GLU A N 1
ATOM 2525 C CA . GLU A 1 317 ? -1.394 3.398 26.023 1.00 97.31 317 GLU A CA 1
ATOM 2526 C C . GLU A 1 317 ? -1.727 2.704 24.697 1.00 97.31 317 GLU A C 1
ATOM 2528 O O . GLU A 1 317 ? -1.052 2.908 23.681 1.00 97.31 317 GLU A O 1
ATOM 2533 N N . CYS A 1 318 ? -2.779 1.890 24.705 1.00 97.75 318 CYS A N 1
ATOM 2534 C CA . CYS A 1 318 ? -3.338 1.249 23.517 1.00 97.75 318 CYS A CA 1
ATOM 2535 C C . CYS A 1 318 ? -4.832 0.993 23.708 1.00 97.75 318 CYS A C 1
ATOM 2537 O O . CYS A 1 318 ? -5.341 1.022 24.831 1.00 97.75 318 CYS A O 1
ATOM 2539 N N . LEU A 1 319 ? -5.534 0.714 22.614 1.00 98.19 319 LEU A N 1
ATOM 2540 C CA . LEU A 1 319 ? -6.967 0.444 22.644 1.00 98.19 319 LEU A CA 1
ATOM 2541 C C . LEU A 1 319 ? -7.251 -1.019 22.359 1.00 98.19 319 LEU A C 1
ATOM 2543 O O . LEU A 1 319 ? -6.736 -1.582 21.398 1.00 98.19 319 LEU A O 1
ATOM 2547 N N . VAL A 1 320 ? -8.135 -1.616 23.149 1.00 97.88 320 VAL A N 1
ATOM 2548 C CA . VAL A 1 320 ? -8.656 -2.957 22.888 1.00 97.88 320 VAL A CA 1
ATOM 2549 C C . VAL A 1 320 ? -10.063 -2.808 22.336 1.00 97.88 320 VAL A C 1
ATOM 2551 O O . VAL A 1 320 ? -10.988 -2.468 23.072 1.00 97.88 320 VAL A O 1
ATOM 2554 N N . LEU A 1 321 ? -10.209 -3.009 21.026 1.00 97.88 321 LEU A N 1
ATOM 2555 C 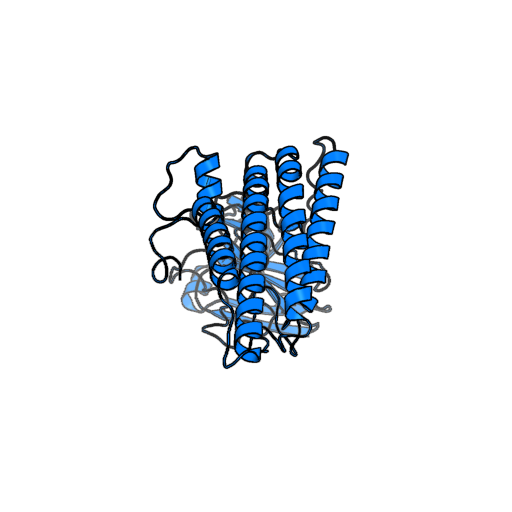CA . LEU A 1 321 ? -11.437 -2.701 20.283 1.00 97.88 321 LEU A CA 1
ATOM 2556 C C . LEU A 1 321 ? -12.423 -3.874 20.247 1.00 97.88 321 LEU A C 1
ATOM 2558 O O . LEU A 1 321 ? -13.569 -3.700 19.845 1.00 97.88 321 LEU A O 1
ATOM 2562 N N . GLY A 1 322 ? -11.988 -5.050 20.701 1.00 96.81 322 GLY A N 1
ATOM 2563 C CA . GLY A 1 322 ? -12.825 -6.235 20.849 1.00 96.81 322 GLY A CA 1
ATOM 2564 C C . GLY A 1 322 ? -12.450 -7.372 19.910 1.00 96.81 322 GLY A C 1
ATOM 2565 O O . GLY A 1 322 ? -11.419 -7.347 19.235 1.00 96.81 322 GLY A O 1
ATOM 2566 N N . PHE A 1 323 ? -13.308 -8.388 19.898 1.00 97.94 323 PHE A N 1
ATOM 2567 C CA . PHE A 1 323 ? -13.102 -9.626 19.156 1.00 97.94 323 PHE A CA 1
ATOM 2568 C C . PHE A 1 323 ? -14.049 -9.728 17.967 1.00 97.94 323 PHE A C 1
ATOM 2570 O O . PHE A 1 323 ? -15.223 -9.364 18.056 1.00 97.94 323 PHE A O 1
ATOM 2577 N N . ILE A 1 324 ? -13.541 -10.292 16.879 1.00 97.31 324 ILE A N 1
ATOM 2578 C CA . ILE A 1 324 ? -14.310 -10.656 15.692 1.00 97.31 324 ILE A CA 1
ATOM 2579 C C . ILE A 1 324 ? -14.053 -12.118 15.322 1.00 97.31 324 ILE A C 1
ATOM 2581 O O . ILE A 1 324 ? -13.056 -12.704 15.750 1.00 97.31 324 ILE A O 1
ATOM 2585 N N . ASP A 1 325 ? -14.925 -12.697 14.500 1.00 95.62 325 ASP A N 1
ATOM 2586 C CA . ASP A 1 325 ? -14.726 -14.050 13.973 1.00 95.62 325 ASP A CA 1
ATOM 2587 C C . ASP A 1 325 ? -13.492 -14.083 13.059 1.00 95.62 325 ASP A C 1
ATOM 2589 O O . ASP A 1 325 ? -13.279 -13.170 12.255 1.00 95.62 325 ASP A O 1
ATOM 2593 N N . ASP A 1 326 ? -12.674 -15.131 13.164 1.00 91.81 326 ASP A N 1
ATOM 2594 C CA . ASP A 1 326 ? -11.476 -15.281 12.331 1.00 91.81 326 ASP A CA 1
ATOM 2595 C C . ASP A 1 326 ? -11.797 -15.386 10.827 1.00 91.81 326 ASP A C 1
ATOM 2597 O O . ASP A 1 326 ? -11.006 -14.962 9.980 1.00 91.81 326 ASP A O 1
ATOM 2601 N N . LYS A 1 327 ? -12.995 -15.859 10.475 1.00 91.75 327 LYS A N 1
ATOM 2602 C CA . LYS A 1 327 ? -13.473 -15.945 9.088 1.00 91.75 327 LYS A CA 1
ATOM 2603 C C . LYS A 1 327 ? -13.956 -14.611 8.536 1.00 91.75 327 LYS A C 1
ATOM 2605 O O . LYS A 1 327 ? -14.142 -14.501 7.326 1.00 91.75 327 LYS A O 1
ATOM 2610 N N . GLN A 1 328 ? -14.181 -13.608 9.386 1.00 91.19 328 GLN A N 1
ATOM 2611 C CA . GLN A 1 328 ? -14.563 -12.287 8.911 1.00 91.19 328 GLN A CA 1
ATOM 2612 C C . GLN A 1 328 ? -13.377 -11.656 8.173 1.00 91.19 328 GLN A C 1
ATOM 2614 O O . GLN A 1 328 ? -12.256 -11.570 8.696 1.00 91.19 328 GLN A O 1
ATOM 2619 N N . GLU A 1 329 ? -13.634 -11.252 6.930 1.00 83.75 329 GLU A N 1
ATOM 2620 C CA . GLU A 1 329 ? -12.641 -10.629 6.067 1.00 83.75 329 GLU A CA 1
ATOM 2621 C C . GLU A 1 329 ? -12.295 -9.238 6.608 1.00 83.75 329 GLU A C 1
ATOM 2623 O O . GLU A 1 329 ? -13.140 -8.346 6.686 1.00 83.75 329 GLU A O 1
ATOM 2628 N N . LEU A 1 330 ? -11.034 -9.069 7.003 1.00 83.31 330 LEU A N 1
ATOM 2629 C CA . LEU A 1 330 ? -10.473 -7.775 7.367 1.00 83.31 330 LEU A CA 1
ATOM 2630 C C . LEU A 1 330 ? -9.785 -7.205 6.136 1.00 83.31 330 LEU A C 1
ATOM 2632 O O . LEU A 1 330 ? -8.681 -7.637 5.796 1.00 83.31 330 LEU A O 1
ATOM 2636 N N . ARG A 1 331 ? -10.431 -6.237 5.488 1.00 78.62 331 ARG A N 1
ATOM 2637 C CA . ARG A 1 331 ? -9.796 -5.479 4.408 1.00 78.62 331 ARG A CA 1
ATOM 2638 C C . ARG A 1 331 ? -8.693 -4.598 4.972 1.00 78.62 331 ARG A C 1
ATOM 2640 O O . ARG A 1 331 ? -8.855 -4.040 6.059 1.00 78.62 331 ARG A O 1
ATOM 2647 N N . ILE A 1 332 ? -7.602 -4.475 4.223 1.00 81.62 332 ILE A N 1
ATOM 2648 C CA . ILE A 1 332 ? -6.518 -3.552 4.544 1.00 81.62 332 ILE A CA 1
ATOM 2649 C C . ILE A 1 332 ? -6.844 -2.220 3.885 1.00 81.62 332 ILE A C 1
ATOM 2651 O O . ILE A 1 332 ? -6.956 -2.147 2.669 1.00 81.62 332 ILE A O 1
ATOM 2655 N N . PHE A 1 333 ? -7.048 -1.172 4.676 1.00 80.06 333 PHE A N 1
ATOM 2656 C CA . PHE A 1 333 ? -7.323 0.158 4.129 1.00 80.06 333 PHE A CA 1
ATOM 2657 C C . PHE A 1 333 ? -6.965 1.261 5.124 1.00 80.06 333 PHE A C 1
ATOM 2659 O O . PHE A 1 333 ? -6.796 1.026 6.319 1.00 80.06 333 PHE A O 1
ATOM 2666 N N . ASN A 1 334 ? -6.894 2.499 4.648 1.00 80.56 334 ASN A N 1
ATOM 2667 C CA . ASN A 1 334 ? -6.778 3.681 5.494 1.00 80.56 334 ASN A CA 1
ATOM 2668 C C . ASN A 1 334 ? -8.131 4.375 5.609 1.00 80.56 334 ASN A C 1
ATOM 2670 O O . ASN A 1 334 ? -8.731 4.772 4.605 1.00 80.56 334 ASN A O 1
ATOM 2674 N N . ALA A 1 335 ? -8.613 4.537 6.838 1.00 84.62 335 ALA A N 1
ATOM 2675 C CA . ALA A 1 335 ? -9.887 5.191 7.106 1.00 84.62 335 ALA A CA 1
ATOM 2676 C C . ALA A 1 335 ? -9.820 6.723 6.961 1.00 84.62 335 ALA A C 1
ATOM 2678 O O . ALA A 1 335 ? -10.867 7.372 6.948 1.00 84.62 335 ALA A O 1
ATOM 2679 N N . GLY A 1 336 ? -8.620 7.298 6.816 1.00 79.56 336 GLY A N 1
ATOM 2680 C CA . GLY A 1 336 ? -8.410 8.706 6.476 1.00 79.56 336 GLY A CA 1
ATOM 2681 C C . GLY A 1 336 ? -8.746 9.696 7.591 1.00 79.56 336 GLY A C 1
ATOM 2682 O O . GLY A 1 336 ? -8.952 10.877 7.311 1.00 79.56 336 GLY A O 1
ATOM 2683 N N . LEU A 1 337 ? -8.835 9.241 8.848 1.00 80.50 337 LEU A N 1
ATOM 2684 C CA . LEU A 1 337 ? -9.186 10.102 9.987 1.00 80.50 337 LEU A CA 1
ATOM 2685 C C . LEU A 1 337 ? -8.004 10.933 10.515 1.00 80.50 337 LEU A C 1
ATOM 2687 O O . LEU A 1 337 ? -8.151 11.671 11.483 1.00 80.50 337 LEU A O 1
ATOM 2691 N N . ASP A 1 338 ? -6.845 10.863 9.861 1.00 71.56 338 ASP A N 1
ATOM 2692 C CA . ASP A 1 338 ? -5.693 11.747 10.075 1.00 71.56 338 ASP A CA 1
ATOM 2693 C C . ASP A 1 338 ? -5.814 13.095 9.339 1.00 71.56 338 ASP A C 1
ATOM 2695 O O . ASP A 1 338 ? -4.926 13.942 9.440 1.00 71.56 338 ASP A O 1
ATOM 2699 N N . GLY A 1 339 ? -6.903 13.299 8.589 1.00 61.19 339 GLY A N 1
ATOM 2700 C CA . GLY A 1 339 ? -7.130 14.495 7.780 1.00 61.19 339 GLY A CA 1
ATOM 2701 C C . GLY A 1 339 ? -6.487 14.449 6.390 1.00 61.19 339 GLY A C 1
ATOM 2702 O O . GLY A 1 339 ? -6.593 15.431 5.658 1.00 61.19 339 GLY A O 1
ATOM 2703 N N . ARG A 1 340 ? -5.861 13.328 5.996 1.00 61.41 340 ARG A N 1
ATOM 2704 C CA . ARG A 1 340 ? -5.232 13.133 4.672 1.00 61.41 340 ARG A CA 1
ATOM 2705 C C . ARG A 1 340 ? -6.125 12.382 3.668 1.00 61.41 340 ARG A C 1
ATOM 2707 O O . ARG A 1 340 ? -5.714 12.124 2.535 1.00 61.41 340 ARG A O 1
ATOM 2714 N N . GLY A 1 341 ? -7.367 12.074 4.056 1.00 60.34 341 GLY A N 1
ATOM 2715 C CA . GLY A 1 341 ? -8.375 11.409 3.220 1.00 60.34 341 GLY A CA 1
ATOM 2716 C C . GLY A 1 341 ? -8.222 9.883 3.158 1.00 60.34 341 GLY A C 1
ATOM 2717 O O . GLY A 1 341 ? -7.172 9.340 3.489 1.00 60.34 341 GLY A O 1
ATOM 2718 N N . LYS A 1 342 ? -9.289 9.184 2.747 1.00 64.25 342 LYS A N 1
ATOM 2719 C CA . LYS A 1 342 ? -9.330 7.711 2.639 1.00 64.25 342 LYS A CA 1
ATOM 2720 C C . LYS A 1 342 ? -8.428 7.209 1.508 1.00 64.25 342 LYS A C 1
ATOM 2722 O O . LYS A 1 342 ? -8.321 7.872 0.476 1.00 64.25 342 LYS A O 1
ATOM 2727 N N . ASP A 1 343 ? -7.821 6.037 1.683 1.00 70.19 343 ASP A N 1
ATOM 2728 C CA . ASP A 1 343 ? -7.079 5.392 0.593 1.00 70.19 343 ASP A CA 1
ATOM 2729 C C . ASP A 1 343 ? -8.030 4.762 -0.426 1.00 70.19 343 ASP A C 1
ATOM 2731 O O . ASP A 1 343 ? -9.163 4.383 -0.116 1.00 70.19 343 ASP A O 1
ATOM 2735 N N . ILE A 1 344 ? -7.568 4.707 -1.672 1.00 76.00 344 ILE A N 1
ATOM 2736 C CA . ILE A 1 344 ? -8.362 4.311 -2.841 1.00 76.00 344 ILE A CA 1
ATOM 2737 C C . ILE A 1 344 ? -7.854 3.016 -3.480 1.00 76.00 344 ILE A C 1
ATOM 2739 O O . ILE A 1 344 ? -8.255 2.672 -4.587 1.00 76.00 344 ILE A O 1
ATOM 2743 N N . ASP A 1 345 ? -7.014 2.269 -2.763 1.00 78.69 345 ASP A N 1
ATOM 2744 C CA . ASP A 1 345 ? -6.417 1.015 -3.239 1.00 78.69 345 ASP A CA 1
ATOM 2745 C C . ASP A 1 345 ? -7.469 -0.070 -3.513 1.00 78.69 345 ASP A C 1
ATOM 2747 O O . ASP A 1 345 ? -7.264 -0.938 -4.358 1.00 78.69 345 ASP A O 1
ATOM 2751 N N . TRP A 1 346 ? -8.653 0.048 -2.898 1.00 77.69 346 TRP A N 1
ATOM 2752 C CA . TRP A 1 346 ? -9.821 -0.795 -3.175 1.00 77.69 346 TRP A CA 1
ATOM 2753 C C . TRP A 1 346 ? -10.240 -0.789 -4.654 1.00 77.69 346 TRP A C 1
ATOM 2755 O O . TRP A 1 346 ? -10.941 -1.698 -5.087 1.00 77.69 346 TRP A O 1
ATOM 2765 N N . LEU A 1 347 ? -9.812 0.205 -5.444 1.00 83.50 347 LEU A N 1
ATOM 2766 C CA . LEU A 1 347 ? -10.028 0.240 -6.892 1.00 83.50 347 LEU A CA 1
ATOM 2767 C C . LEU A 1 347 ? -9.377 -0.949 -7.623 1.00 83.50 347 LEU A C 1
ATOM 2769 O O . LEU A 1 347 ? -9.766 -1.229 -8.760 1.00 83.50 347 LEU A O 1
ATOM 2773 N N . PHE A 1 348 ? -8.422 -1.640 -6.994 1.00 85.88 348 PHE A N 1
ATOM 2774 C CA . PHE A 1 348 ? -7.648 -2.739 -7.578 1.00 85.88 348 PHE A CA 1
ATOM 2775 C C . PHE A 1 348 ? -7.939 -4.122 -6.965 1.00 85.88 348 PHE A C 1
ATOM 2777 O O . PHE A 1 348 ? -7.366 -5.116 -7.423 1.00 85.88 348 PHE A O 1
ATOM 2784 N N . GLU A 1 349 ? -8.804 -4.210 -5.950 1.00 74.69 349 GLU A N 1
ATOM 2785 C CA . GLU A 1 349 ? -9.058 -5.439 -5.174 1.00 74.69 349 GLU A CA 1
ATOM 2786 C C . GLU A 1 349 ? -10.208 -6.304 -5.695 1.00 74.69 349 GLU A C 1
ATOM 2788 O O . GLU A 1 349 ? -11.245 -5.761 -6.139 1.00 74.69 349 GLU A O 1
#

Mean predicted aligned error: 9.36 Å

pLDDT: mean 91.66, std 9.9, range [42.81, 98.88]